Protein AF-A0A3M1M2V0-F1 (afdb_monomer_lite)

pLDDT: mean 77.73, std 16.45, range [33.47, 95.19]

Radius of gyration: 55.56 Å; chains: 1; bounding box: 112×96×157 Å

Foldseek 3Di:
DVCVVCVPPDDVCNVDVVPDDPVNPDDPPDCDPVNVVVVVVVVVPDDPVVVVVVVQPKDKDKDKDFDDPLDQAWKWKWWAFPVRDIDIDIGGSCQCVVPSGIGMDMDIGSTHTDKMFICPPPPDVDPDRQPRIVVGDDDQDPVNVVVVVVVVPVPDDVVVVVVVVVVVVVVVVVVVVVVVVVVVVVVVVVVVVVVVVVVVVVPPPPPPPPPDDDDDDDDDDDYDDYDDD

Structure (mmCIF, N/CA/C/O backbone):
data_AF-A0A3M1M2V0-F1
#
_entry.id   AF-A0A3M1M2V0-F1
#
loop_
_atom_site.group_PDB
_atom_site.id
_atom_site.type_symbol
_atom_site.label_atom_id
_atom_site.label_alt_id
_atom_site.label_comp_id
_atom_site.label_asym_id
_atom_site.label_entity_id
_atom_site.label_seq_id
_atom_site.pdbx_PDB_ins_code
_atom_site.Cartn_x
_atom_site.Cartn_y
_atom_site.Cartn_z
_atom_site.occupancy
_atom_site.B_iso_or_equiv
_atom_site.auth_seq_id
_atom_site.auth_comp_id
_atom_site.auth_asym_id
_atom_site.auth_atom_id
_atom_site.pdbx_PDB_model_num
AT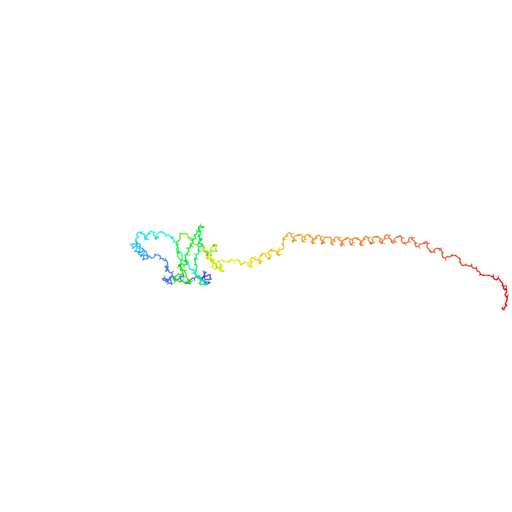OM 1 N N . MET A 1 1 ? 9.287 -26.950 14.172 1.00 54.03 1 MET A N 1
ATOM 2 C CA . MET A 1 1 ? 9.851 -28.301 13.898 1.00 54.03 1 MET A CA 1
ATOM 3 C C . MET A 1 1 ? 9.673 -29.275 15.065 1.00 54.03 1 MET A C 1
ATOM 5 O O . MET A 1 1 ? 9.370 -30.434 14.816 1.00 54.03 1 MET A O 1
ATOM 9 N N . SER A 1 2 ? 9.833 -28.836 16.316 1.00 65.25 2 SER A N 1
ATOM 10 C CA . SER A 1 2 ? 9.632 -29.649 17.529 1.00 65.25 2 SER A CA 1
ATOM 11 C C . SER A 1 2 ? 8.176 -30.089 17.743 1.00 65.25 2 SER A C 1
ATOM 13 O O . SER A 1 2 ? 7.929 -31.265 17.977 1.00 65.25 2 SER A O 1
ATOM 15 N N . GLU A 1 3 ? 7.206 -29.186 17.593 1.00 72.62 3 GLU A N 1
ATOM 16 C CA . GLU A 1 3 ? 5.777 -29.485 17.815 1.00 72.62 3 GLU A CA 1
ATOM 17 C C . GLU A 1 3 ? 5.203 -30.495 16.813 1.00 72.62 3 GLU A C 1
ATOM 19 O O . GLU A 1 3 ? 4.432 -31.373 17.185 1.00 72.62 3 GLU A O 1
ATOM 24 N N . LEU A 1 4 ? 5.642 -30.429 15.552 1.00 75.81 4 LEU A N 1
ATOM 25 C CA . LEU A 1 4 ? 5.240 -31.374 14.505 1.00 75.81 4 LEU A CA 1
ATOM 26 C C . LEU A 1 4 ? 5.791 -32.786 14.752 1.00 75.81 4 LEU A C 1
ATOM 28 O O . LEU A 1 4 ? 5.102 -33.763 14.479 1.00 75.81 4 LEU A O 1
ATOM 32 N N . ARG A 1 5 ? 7.016 -32.898 15.285 1.00 77.56 5 ARG A N 1
ATOM 33 C CA . ARG A 1 5 ? 7.646 -34.188 15.618 1.00 77.56 5 ARG A CA 1
ATOM 34 C C . ARG A 1 5 ? 7.104 -34.794 16.911 1.00 77.56 5 ARG A C 1
ATOM 36 O O . ARG A 1 5 ? 7.012 -36.010 17.013 1.00 77.56 5 ARG A O 1
ATOM 43 N N . ASN A 1 6 ? 6.719 -33.956 17.871 1.00 77.19 6 ASN A N 1
ATOM 44 C CA . ASN A 1 6 ? 6.276 -34.384 19.199 1.00 77.19 6 ASN A CA 1
ATOM 45 C C . ASN A 1 6 ? 4.748 -34.514 19.324 1.00 77.19 6 ASN A C 1
ATOM 47 O O . ASN A 1 6 ? 4.253 -34.759 20.419 1.00 77.19 6 ASN A O 1
ATOM 51 N N . LYS A 1 7 ? 3.994 -34.375 18.224 1.00 75.31 7 LYS A N 1
ATOM 52 C CA . LYS A 1 7 ? 2.521 -34.395 18.220 1.00 75.31 7 LYS A CA 1
ATOM 53 C C . LYS A 1 7 ? 1.916 -35.704 18.750 1.00 75.31 7 LYS A C 1
ATOM 55 O O . LYS A 1 7 ? 0.815 -35.684 19.283 1.00 75.31 7 LYS A O 1
ATOM 60 N N . SER A 1 8 ? 2.619 -36.828 18.602 1.00 77.94 8 SER A N 1
ATOM 61 C CA . SER A 1 8 ? 2.165 -38.154 19.047 1.00 77.94 8 SER A CA 1
ATOM 62 C C . SER A 1 8 ? 2.629 -38.542 20.454 1.00 77.94 8 SER A C 1
ATOM 64 O O . SER A 1 8 ? 2.244 -39.602 20.942 1.00 77.94 8 SER A O 1
ATOM 66 N N . LEU A 1 9 ? 3.485 -37.739 21.097 1.00 81.50 9 LEU A N 1
ATOM 67 C CA . LEU A 1 9 ? 3.972 -38.026 22.445 1.00 81.50 9 LEU A CA 1
ATOM 68 C C . LEU A 1 9 ? 2.992 -37.442 23.474 1.00 81.50 9 LEU A C 1
ATOM 70 O O . LEU A 1 9 ? 2.686 -36.251 23.397 1.00 81.50 9 LEU A O 1
ATOM 74 N N . PRO A 1 10 ? 2.513 -38.233 24.450 1.00 79.25 10 PRO A N 1
ATOM 75 C CA . PRO A 1 10 ? 1.620 -37.716 25.477 1.00 79.25 10 PRO A CA 1
ATOM 76 C C . PRO A 1 10 ? 2.368 -36.717 26.369 1.00 79.25 10 PRO A C 1
ATOM 78 O O . PRO A 1 10 ? 3.465 -37.008 26.858 1.00 79.25 10 PRO A O 1
ATOM 81 N N . LYS A 1 11 ? 1.794 -35.530 26.599 1.00 83.25 11 LYS A N 1
ATOM 82 C CA . LYS A 1 11 ? 2.384 -34.550 27.520 1.00 83.25 11 LYS A CA 1
ATOM 83 C C . LYS A 1 11 ? 2.073 -34.970 28.955 1.00 83.25 11 LYS A C 1
ATOM 85 O O . LYS A 1 11 ? 0.973 -35.424 29.258 1.00 83.25 11 LYS A O 1
ATOM 90 N N . ARG A 1 12 ? 3.018 -34.761 29.876 1.00 81.75 12 ARG A N 1
ATOM 91 C CA . ARG A 1 12 ? 2.790 -35.032 31.311 1.00 81.75 12 ARG A CA 1
ATOM 92 C C . ARG A 1 12 ? 1.619 -34.226 31.882 1.00 81.75 12 ARG A C 1
ATOM 94 O O . ARG A 1 12 ? 0.904 -34.734 32.734 1.00 81.75 12 ARG A O 1
ATOM 101 N N . VAL A 1 13 ? 1.398 -33.022 31.355 1.00 82.75 13 VAL A N 1
ATOM 102 C CA . VAL A 1 13 ? 0.276 -32.132 31.703 1.00 82.75 13 VAL A CA 1
ATOM 103 C C . VAL A 1 13 ? -1.089 -32.734 31.331 1.00 82.75 13 VAL A C 1
ATOM 105 O O . VAL A 1 13 ? -2.088 -32.447 31.985 1.00 82.75 13 VAL A O 1
ATOM 108 N N . ASP A 1 14 ? -1.139 -33.610 30.321 1.00 81.25 14 ASP A N 1
ATOM 109 C CA . ASP A 1 14 ? -2.374 -34.294 29.918 1.00 81.25 14 ASP A CA 1
ATOM 110 C C . ASP A 1 14 ? -2.670 -35.509 30.814 1.00 81.25 14 ASP A C 1
ATOM 112 O O . ASP A 1 14 ? -3.829 -35.856 31.022 1.00 81.25 14 ASP A O 1
ATOM 116 N N . GLN A 1 15 ? -1.627 -36.145 31.364 1.00 83.88 15 GLN A N 1
ATOM 11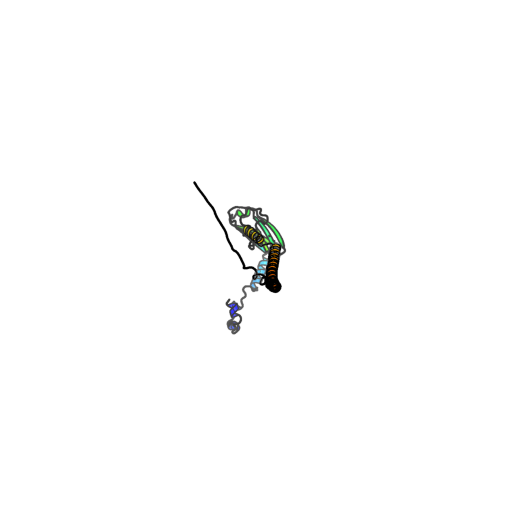7 C CA . GLN A 1 15 ? -1.736 -37.317 32.243 1.00 83.88 15 GLN A CA 1
ATOM 118 C C . GLN A 1 15 ? -1.967 -36.948 33.713 1.00 83.88 15 GLN A C 1
ATOM 120 O O . GLN A 1 15 ? -2.636 -37.687 34.431 1.00 83.88 15 GLN A O 1
ATOM 125 N N . ILE A 1 16 ? -1.405 -35.824 34.166 1.00 86.25 16 ILE A N 1
ATOM 126 C CA . ILE A 1 16 ? -1.493 -35.344 35.547 1.00 86.25 16 ILE A CA 1
ATOM 127 C C . ILE A 1 16 ? -2.170 -33.968 35.522 1.00 86.25 16 ILE A C 1
ATOM 129 O O . ILE A 1 16 ? -1.512 -32.970 35.219 1.00 86.25 16 ILE A O 1
ATOM 133 N N . PRO A 1 17 ? -3.474 -33.889 35.847 1.00 81.69 17 PRO A N 1
ATOM 134 C CA . PRO A 1 17 ? -4.222 -32.633 35.831 1.00 81.69 17 PRO A CA 1
ATOM 135 C C . PRO A 1 17 ? -3.665 -31.561 36.775 1.00 81.69 17 PRO A C 1
ATOM 137 O O . PRO A 1 17 ? -3.838 -30.379 36.504 1.00 81.69 17 PRO A O 1
ATOM 140 N N . GLU A 1 18 ? -2.962 -31.956 37.841 1.00 85.25 18 GLU A N 1
ATOM 141 C CA . GLU A 1 18 ? -2.327 -31.045 38.808 1.00 85.25 18 GLU A CA 1
ATOM 142 C C . GLU A 1 18 ? -1.202 -30.192 38.197 1.00 85.25 18 GLU A C 1
ATOM 144 O O . GLU A 1 18 ? -0.850 -29.153 38.743 1.00 85.25 18 GLU A O 1
ATOM 149 N N . LEU A 1 19 ? -0.648 -30.597 37.047 1.00 85.50 19 LEU A N 1
ATOM 150 C CA . LEU A 1 19 ? 0.371 -29.827 36.323 1.00 85.50 19 LEU A CA 1
ATOM 151 C C . LEU A 1 19 ? -0.226 -28.710 35.449 1.00 85.50 19 LEU A C 1
ATOM 153 O O . LEU A 1 19 ? 0.527 -27.967 34.814 1.00 85.50 19 LEU A O 1
ATOM 157 N N . LYS A 1 20 ? -1.560 -28.599 35.362 1.00 85.12 20 LYS A N 1
ATOM 158 C CA . LYS A 1 20 ? -2.228 -27.521 34.624 1.00 85.12 20 LYS A CA 1
ATOM 159 C C . LYS A 1 20 ? -2.201 -26.237 35.449 1.00 85.12 20 LYS A C 1
ATOM 161 O O . LYS A 1 20 ? -3.029 -26.030 36.324 1.00 85.12 20 LYS A O 1
ATOM 166 N N . ASP A 1 21 ? -1.248 -25.376 35.127 1.00 86.19 21 ASP A N 1
ATOM 167 C CA . ASP A 1 21 ? -1.173 -24.001 35.626 1.00 86.19 21 ASP A CA 1
ATOM 168 C C . ASP A 1 21 ? -2.031 -23.031 34.784 1.00 86.19 21 ASP A C 1
ATOM 170 O O . ASP A 1 21 ? -2.424 -23.360 33.659 1.00 86.19 21 ASP A O 1
ATOM 174 N N . PHE A 1 22 ? -2.264 -21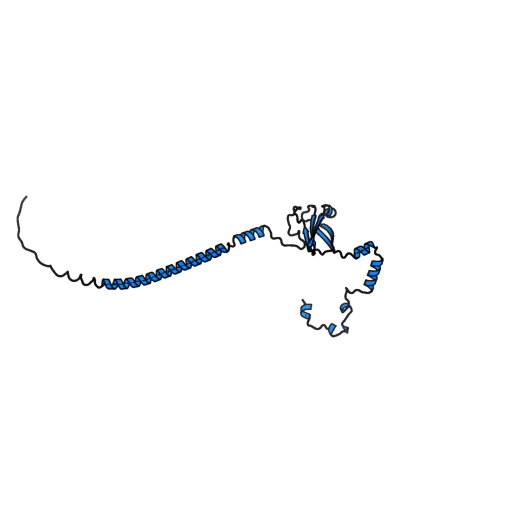.829 35.313 1.00 82.75 22 PHE A N 1
ATOM 175 C CA . PHE A 1 22 ? -2.968 -20.690 34.719 1.00 82.75 22 PHE A CA 1
ATOM 176 C C . PHE A 1 22 ? -2.614 -20.473 33.242 1.00 82.75 22 PHE A C 1
ATOM 178 O O . PHE A 1 22 ? -3.500 -20.392 32.396 1.00 82.75 22 PHE A O 1
ATOM 185 N N . TYR A 1 23 ? -1.324 -20.491 32.906 1.00 81.56 23 TYR A N 1
ATOM 186 C CA . TYR A 1 23 ? -0.835 -20.259 31.543 1.00 81.56 23 TYR A CA 1
ATOM 187 C C . TYR A 1 23 ? -1.203 -21.356 30.526 1.00 81.56 23 TYR A C 1
ATOM 189 O O . TYR A 1 23 ? -0.986 -21.171 29.334 1.00 81.56 23 TYR A O 1
ATOM 197 N N . ASN A 1 24 ? -1.757 -22.496 30.959 1.00 82.31 24 ASN A N 1
ATOM 198 C CA . ASN A 1 24 ? -2.258 -23.532 30.046 1.00 82.31 24 ASN A CA 1
ATOM 199 C C . ASN A 1 24 ? -3.722 -23.316 29.636 1.00 82.31 24 ASN A C 1
ATOM 201 O O . ASN A 1 24 ? -4.171 -23.929 28.670 1.00 82.31 24 ASN A O 1
ATOM 205 N N . GLN A 1 25 ? -4.477 -22.526 30.404 1.00 80.44 25 GLN A N 1
ATOM 206 C CA . GLN A 1 25 ? -5.904 -22.262 30.177 1.00 80.44 25 GLN A CA 1
ATOM 207 C C . GLN A 1 25 ? -6.182 -20.798 29.838 1.00 80.44 25 GLN A C 1
ATOM 209 O O . GLN A 1 25 ? -7.233 -20.502 29.284 1.00 80.44 25 GLN A O 1
ATOM 214 N N . TYR A 1 26 ? -5.261 -19.900 30.178 1.00 85.38 26 TYR A N 1
ATOM 215 C CA . TYR A 1 26 ? -5.367 -18.487 29.871 1.00 85.38 26 TYR A CA 1
ATOM 216 C C . TYR A 1 26 ? -5.246 -18.256 28.362 1.00 85.38 26 TYR A C 1
ATOM 218 O O . TYR A 1 26 ? -4.195 -18.501 27.770 1.00 85.38 26 TYR A O 1
ATOM 226 N N . ASP A 1 27 ? -6.330 -17.779 27.759 1.00 83.56 27 ASP A N 1
ATOM 227 C CA . ASP A 1 27 ? -6.350 -17.278 26.392 1.00 83.56 27 ASP A CA 1
ATOM 228 C C . ASP A 1 27 ? -6.279 -15.745 26.429 1.00 83.56 27 ASP A C 1
ATOM 230 O O . ASP A 1 27 ? -7.190 -15.068 26.907 1.00 83.56 27 ASP A O 1
ATOM 234 N N . GLU A 1 28 ? -5.175 -15.191 25.926 1.00 82.81 28 GLU A N 1
ATOM 235 C CA . GLU A 1 28 ? -4.931 -13.745 25.852 1.00 82.81 28 GLU A CA 1
ATOM 236 C C . GLU A 1 28 ? -6.001 -12.990 25.048 1.00 82.81 28 GLU A C 1
ATOM 238 O O . GLU A 1 28 ? -6.158 -11.779 25.217 1.00 82.81 28 GLU A O 1
ATOM 243 N N . LEU A 1 29 ? -6.730 -13.687 24.173 1.00 87.50 29 LEU A N 1
ATOM 244 C CA . LEU A 1 29 ? -7.746 -13.110 23.296 1.00 87.50 29 LEU A CA 1
ATOM 245 C C . LEU A 1 29 ? -9.176 -13.330 23.813 1.00 87.50 29 LEU A C 1
ATOM 247 O O . LEU A 1 29 ? -10.134 -12.897 23.163 1.00 87.50 29 LEU A O 1
ATOM 251 N N . GLU A 1 30 ? -9.351 -13.976 24.970 1.00 88.69 30 GLU A N 1
ATOM 252 C CA . GLU A 1 30 ? -10.676 -14.239 25.524 1.00 88.69 30 GLU A CA 1
ATOM 253 C C . GLU A 1 30 ? -11.371 -12.947 25.988 1.00 88.69 30 GLU A C 1
ATOM 255 O O . GLU A 1 30 ? -10.813 -12.077 26.666 1.00 88.69 30 GLU A O 1
ATOM 260 N N . VAL A 1 31 ? -12.657 -12.820 25.650 1.00 89.00 31 VAL A N 1
ATOM 261 C CA . VAL A 1 31 ? -13.465 -11.655 26.021 1.00 89.00 31 VAL A CA 1
ATOM 262 C C . VAL A 1 31 ? -13.900 -11.754 27.482 1.00 89.00 31 VAL A C 1
ATOM 264 O O . VAL A 1 31 ? -14.973 -12.276 27.803 1.00 89.00 31 VAL A O 1
ATOM 267 N N . THR A 1 32 ? -13.093 -11.179 28.371 1.00 91.62 32 THR A N 1
ATOM 268 C CA . THR A 1 32 ? -13.403 -11.113 29.804 1.00 91.62 32 THR A CA 1
ATOM 269 C C . THR A 1 32 ? -14.612 -10.203 30.107 1.00 91.62 32 THR A C 1
ATOM 271 O O . THR A 1 32 ? -14.940 -9.286 29.339 1.00 91.62 32 THR A O 1
ATOM 274 N N . PRO A 1 33 ? -15.289 -10.387 31.259 1.00 92.75 33 PRO A N 1
ATOM 275 C CA . PRO A 1 33 ? -16.337 -9.470 31.715 1.00 92.75 33 PRO A CA 1
ATOM 276 C C . PRO A 1 33 ? -15.849 -8.026 31.895 1.00 92.75 33 PRO A C 1
ATOM 278 O O . PRO A 1 33 ? -16.625 -7.084 31.718 1.00 92.75 33 PRO A O 1
ATOM 281 N N . GLU A 1 34 ? -14.573 -7.837 32.237 1.00 91.31 34 GLU A N 1
ATOM 282 C CA . GLU A 1 34 ? -13.953 -6.516 32.351 1.00 91.31 34 GLU A CA 1
ATOM 283 C C . GLU A 1 34 ? -13.833 -5.843 30.984 1.00 91.31 34 GLU A C 1
ATOM 285 O O . GLU A 1 34 ? -14.235 -4.686 30.845 1.00 91.31 34 GLU A O 1
ATOM 290 N N . SER A 1 35 ? -13.408 -6.588 29.959 1.00 89.38 35 SER A N 1
ATOM 291 C CA . SER A 1 35 ? -13.352 -6.116 28.571 1.00 89.38 35 SER A CA 1
ATOM 292 C C . SER A 1 35 ? -14.727 -5.653 28.074 1.00 89.38 35 SER A C 1
ATOM 294 O O . SER A 1 35 ? -14.838 -4.594 27.456 1.00 89.38 35 SER A O 1
ATOM 296 N N . ARG A 1 36 ? -15.806 -6.378 28.411 1.00 92.12 36 ARG A N 1
ATOM 297 C CA . ARG A 1 36 ? -17.185 -5.972 28.061 1.00 92.12 36 ARG A CA 1
ATOM 298 C C . ARG A 1 36 ? -17.600 -4.666 28.739 1.00 92.12 36 ARG A C 1
ATOM 300 O O . ARG A 1 36 ? -18.166 -3.793 28.086 1.00 92.12 36 ARG A O 1
ATOM 307 N N . LYS A 1 37 ? -17.301 -4.513 30.034 1.00 95.00 37 LYS A N 1
ATOM 308 C CA . LYS A 1 37 ? -17.585 -3.274 30.781 1.00 95.00 37 LYS A CA 1
ATOM 309 C C . LYS A 1 37 ? -16.778 -2.095 30.238 1.00 95.00 37 LYS A C 1
ATOM 311 O O . LYS A 1 37 ? -17.302 -0.988 30.146 1.00 95.00 37 LYS A O 1
ATOM 316 N N . ALA A 1 38 ? -15.515 -2.316 29.876 1.00 93.00 38 ALA A N 1
ATOM 317 C CA . ALA A 1 38 ? -14.671 -1.296 29.262 1.00 93.00 38 ALA A CA 1
ATOM 318 C C . ALA A 1 38 ? -15.237 -0.841 27.909 1.00 93.00 38 ALA A C 1
ATOM 320 O O . ALA A 1 38 ? -15.335 0.361 27.667 1.00 93.00 38 ALA A O 1
ATOM 321 N N . TYR A 1 39 ? -15.690 -1.784 27.078 1.00 90.44 39 TYR A N 1
ATOM 322 C CA . TYR A 1 39 ? -16.330 -1.488 25.798 1.00 90.44 39 TYR A CA 1
ATOM 323 C C . TYR A 1 39 ? -17.634 -0.691 25.962 1.00 90.44 39 TYR A C 1
ATOM 325 O O . TYR A 1 39 ? -17.837 0.305 25.274 1.00 90.44 39 TYR A O 1
ATOM 333 N N . GLN A 1 40 ? -18.482 -1.044 26.933 1.00 92.81 40 GLN A N 1
ATOM 334 C CA . GLN A 1 40 ? -19.699 -0.278 27.239 1.00 92.81 40 GLN A CA 1
ATOM 335 C C . GLN A 1 40 ? -19.389 1.166 27.656 1.00 92.81 40 GLN A C 1
ATOM 337 O O . GLN A 1 40 ? -19.951 2.103 27.096 1.00 92.81 40 GLN A O 1
ATOM 342 N N . ARG A 1 41 ? -18.429 1.362 28.570 1.00 93.75 41 ARG A N 1
ATOM 343 C CA . ARG A 1 41 ? -17.983 2.705 28.985 1.00 93.75 41 ARG A CA 1
ATOM 344 C C . ARG A 1 41 ? -17.388 3.514 27.836 1.00 93.75 41 ARG A C 1
ATOM 346 O O . ARG A 1 41 ? -17.430 4.739 27.877 1.00 93.75 41 ARG A O 1
ATOM 353 N N . MET A 1 42 ? -16.770 2.851 26.860 1.00 91.19 42 MET A N 1
ATOM 354 C CA . MET A 1 42 ? -16.302 3.507 25.644 1.00 91.19 42 MET A CA 1
ATOM 355 C C . MET A 1 42 ? -17.508 4.018 24.854 1.00 91.19 42 MET A C 1
ATOM 357 O O . MET A 1 42 ? -17.600 5.217 24.636 1.00 91.19 42 MET A O 1
ATOM 361 N N . LEU A 1 43 ? -18.474 3.151 24.531 1.00 89.19 43 LEU A N 1
ATOM 362 C CA . LEU A 1 43 ? -19.678 3.516 23.771 1.00 89.19 43 LEU A CA 1
ATOM 363 C C . LEU A 1 43 ? -20.496 4.648 24.412 1.00 89.19 43 LEU A C 1
ATOM 365 O O . LEU A 1 43 ? -21.063 5.471 23.695 1.00 89.19 43 LEU A O 1
ATOM 369 N N . GLU A 1 44 ? -20.561 4.707 25.742 1.00 91.94 44 GLU A N 1
ATOM 370 C CA . GLU A 1 44 ? -21.241 5.779 26.485 1.00 91.94 44 GLU A CA 1
ATOM 371 C C . GLU A 1 44 ? -20.580 7.153 26.317 1.00 91.94 44 GLU A C 1
ATOM 373 O O . GLU A 1 44 ? -21.265 8.168 26.403 1.00 91.94 44 GLU A O 1
ATOM 378 N N . LYS A 1 45 ? -19.264 7.194 26.079 1.00 91.88 45 LYS A N 1
ATOM 379 C CA . LYS A 1 45 ? -18.511 8.442 25.892 1.00 91.88 45 LYS A CA 1
ATOM 380 C C . LYS A 1 45 ? -18.556 8.969 24.463 1.00 91.88 45 LYS A C 1
ATOM 382 O O . LYS A 1 45 ? -18.228 10.134 24.269 1.00 91.88 45 LYS A O 1
ATOM 387 N N . LEU A 1 46 ? -18.901 8.119 23.496 1.00 89.75 46 LEU A N 1
ATOM 388 C CA . LEU A 1 46 ? -18.937 8.505 22.091 1.00 89.75 46 LEU A CA 1
ATOM 389 C C . LEU A 1 46 ? -20.167 9.358 21.779 1.00 89.75 46 LEU A C 1
ATOM 391 O O . LEU A 1 46 ? -21.268 9.066 22.259 1.00 89.75 46 LEU A O 1
ATOM 395 N N . SER A 1 47 ? -19.976 10.365 20.930 1.00 90.88 47 SER A N 1
ATOM 396 C CA . SER A 1 47 ? -21.069 11.117 20.310 1.00 90.88 47 SER A CA 1
ATOM 397 C C . SER A 1 47 ? -21.821 10.263 19.281 1.00 90.88 47 SER A C 1
ATOM 399 O O . SER A 1 47 ? -21.356 9.197 18.868 1.00 90.88 47 SER A O 1
ATOM 401 N N . ASP A 1 48 ? -22.993 10.725 18.843 1.00 89.12 48 ASP A N 1
ATOM 402 C CA . ASP A 1 48 ? -23.778 10.011 17.829 1.00 89.12 48 ASP A CA 1
ATOM 403 C C . ASP A 1 48 ? -23.021 9.899 16.489 1.00 89.12 48 ASP A C 1
ATOM 405 O O . ASP A 1 48 ? -23.020 8.833 15.877 1.00 89.12 48 ASP A O 1
ATOM 409 N N . GLU A 1 49 ? -22.265 10.933 16.100 1.00 84.25 49 GLU A N 1
ATOM 410 C CA . GLU A 1 49 ? -21.408 10.919 14.901 1.00 84.25 49 GLU A CA 1
ATOM 411 C C . GLU A 1 49 ? -20.276 9.877 15.003 1.00 84.25 49 GLU A C 1
ATOM 413 O O . GLU A 1 49 ? -19.995 9.138 14.059 1.00 84.25 49 GLU A O 1
ATOM 418 N N . GLU A 1 50 ? -19.626 9.765 16.166 1.00 83.81 50 GLU A N 1
ATOM 419 C CA . GLU A 1 50 ? -18.550 8.787 16.387 1.00 83.81 50 GLU A CA 1
ATOM 420 C C . GLU A 1 50 ? -19.082 7.346 16.392 1.00 83.81 50 GLU A C 1
ATOM 422 O O . GLU A 1 50 ? -18.395 6.415 15.959 1.00 83.81 50 GLU A O 1
ATOM 427 N N . ARG A 1 51 ? -20.319 7.148 16.860 1.00 85.00 51 ARG A N 1
ATOM 428 C CA . ARG A 1 51 ? -20.995 5.844 16.829 1.00 85.00 51 ARG A CA 1
ATOM 429 C C . ARG A 1 51 ? -21.333 5.404 15.415 1.00 85.00 51 ARG A C 1
ATOM 431 O O . ARG A 1 51 ? -21.244 4.210 15.139 1.00 85.00 51 ARG A O 1
ATOM 438 N N . GLU A 1 52 ? -21.713 6.328 14.540 1.00 85.12 52 GLU A N 1
ATOM 439 C CA . GLU A 1 52 ? -21.937 6.032 13.122 1.00 85.12 52 GLU A CA 1
ATOM 440 C C . GLU A 1 52 ? -20.629 5.624 12.437 1.00 85.12 52 GLU A C 1
ATOM 442 O O . GLU A 1 52 ? -20.583 4.597 11.761 1.00 85.12 52 GLU A O 1
ATOM 447 N N . LEU A 1 53 ? -19.529 6.336 12.702 1.00 81.00 53 LEU A N 1
ATOM 448 C CA . LEU A 1 53 ? -18.210 5.977 12.168 1.00 81.00 53 LEU A CA 1
ATOM 449 C C . LEU A 1 53 ? -17.742 4.584 12.612 1.00 81.00 53 LEU A C 1
ATOM 451 O O . LEU A 1 53 ? -17.149 3.866 11.813 1.00 81.00 53 LEU A O 1
ATOM 455 N N . LEU A 1 54 ? -18.035 4.165 13.848 1.00 80.56 54 LEU A N 1
ATOM 456 C CA . LEU A 1 54 ? -17.713 2.810 14.319 1.00 80.56 54 LEU A CA 1
ATOM 457 C C . LEU A 1 54 ? -18.522 1.702 13.634 1.00 80.56 54 LEU A C 1
ATOM 459 O O . LEU A 1 54 ? -18.084 0.551 13.626 1.00 80.56 54 LEU A O 1
ATOM 463 N N . GLN A 1 55 ? -19.708 2.012 13.110 1.00 80.75 55 GLN A N 1
ATOM 464 C CA . GLN A 1 55 ? -20.529 1.034 12.391 1.00 80.75 55 GLN A CA 1
ATOM 465 C C . GLN A 1 55 ? -19.992 0.772 10.979 1.00 80.75 55 GLN A C 1
ATOM 467 O O . GLN A 1 55 ? -20.236 -0.299 10.419 1.00 80.75 55 GLN A O 1
ATOM 472 N N . HIS A 1 56 ? -19.231 1.714 10.416 1.00 77.94 56 HIS A N 1
ATOM 473 C CA . HIS A 1 56 ? -18.543 1.532 9.147 1.00 77.94 56 HIS A CA 1
ATOM 474 C C . HIS A 1 56 ? -17.285 0.673 9.335 1.00 77.94 56 HIS A C 1
ATOM 476 O O . HIS A 1 56 ? -16.277 1.105 9.889 1.00 77.94 56 HIS A O 1
ATOM 482 N N . ALA A 1 57 ? -17.332 -0.567 8.840 1.00 78.06 57 ALA A N 1
ATOM 483 C CA . ALA A 1 57 ? -16.196 -1.490 8.814 1.00 78.06 57 ALA A CA 1
ATOM 484 C C . ALA A 1 57 ? -15.226 -1.172 7.658 1.00 78.06 57 ALA A C 1
ATOM 486 O O . ALA A 1 57 ? -14.889 -2.042 6.854 1.00 78.06 57 ALA A O 1
ATOM 487 N N . ASP A 1 58 ? -14.810 0.090 7.550 1.00 85.88 58 ASP A N 1
ATOM 488 C CA . ASP A 1 58 ? -13.880 0.527 6.515 1.00 85.88 58 ASP A CA 1
ATOM 489 C C . ASP A 1 58 ? -12.445 0.103 6.848 1.00 85.88 58 ASP A C 1
ATOM 491 O O . ASP A 1 58 ? -11.975 0.157 7.986 1.00 85.88 58 ASP A O 1
ATOM 495 N N . ASN A 1 59 ? -11.708 -0.284 5.815 1.00 89.19 59 ASN A N 1
ATOM 496 C CA . ASN A 1 59 ? -10.291 -0.587 5.901 1.00 89.19 59 ASN A CA 1
ATOM 497 C C . ASN A 1 59 ? -9.475 0.696 5.740 1.00 89.19 59 ASN A C 1
ATOM 499 O O . ASN A 1 59 ? -9.637 1.436 4.765 1.00 89.19 59 ASN A O 1
ATOM 503 N N . TYR A 1 60 ? -8.541 0.929 6.659 1.00 91.12 60 TYR A N 1
ATOM 504 C CA . TYR A 1 60 ? -7.628 2.066 6.608 1.00 91.12 60 TYR A CA 1
ATOM 505 C C . TYR A 1 60 ? -6.256 1.633 6.101 1.00 91.12 60 TYR A C 1
ATOM 507 O O . TYR A 1 60 ? -5.567 0.825 6.726 1.00 91.12 60 TYR A O 1
ATOM 515 N N . TYR A 1 61 ? -5.827 2.218 4.987 1.00 93.25 61 TYR A N 1
ATOM 516 C CA . TYR A 1 61 ? -4.527 1.949 4.386 1.00 93.25 61 TYR A CA 1
ATOM 517 C C . TYR A 1 61 ? -3.616 3.157 4.537 1.00 93.25 61 TYR A C 1
ATOM 519 O O . TYR A 1 61 ? -4.010 4.281 4.238 1.00 93.25 61 TYR A O 1
ATOM 527 N N . THR A 1 62 ? -2.377 2.923 4.975 1.00 93.38 62 THR A N 1
ATOM 528 C CA . THR A 1 62 ? -1.312 3.934 4.969 1.00 93.38 62 THR A CA 1
ATOM 529 C C . THR A 1 62 ? -0.246 3.534 3.962 1.00 93.38 62 THR A C 1
ATOM 531 O O . THR A 1 62 ? 0.412 2.507 4.115 1.00 93.38 62 THR A O 1
ATOM 534 N N . VAL A 1 63 ? -0.048 4.366 2.945 1.00 92.56 63 VAL A N 1
ATOM 535 C CA . VAL A 1 63 ? 0.975 4.188 1.916 1.00 92.56 63 VAL A CA 1
ATOM 536 C C . VAL A 1 63 ? 2.166 5.070 2.262 1.00 92.56 63 VAL A C 1
ATOM 538 O O . VAL A 1 63 ? 2.040 6.286 2.415 1.00 92.56 63 VAL A O 1
ATOM 541 N N . THR A 1 64 ? 3.336 4.447 2.390 1.00 93.25 64 THR A N 1
ATOM 542 C CA . THR A 1 64 ? 4.605 5.152 2.590 1.00 93.25 64 THR A CA 1
ATOM 543 C C . THR A 1 64 ? 5.379 5.147 1.282 1.00 93.25 64 THR A C 1
ATOM 545 O O . THR A 1 64 ? 5.715 4.087 0.763 1.00 93.25 64 THR A O 1
ATOM 548 N N . ILE A 1 65 ? 5.670 6.334 0.764 1.00 91.25 65 ILE A N 1
ATOM 549 C CA . ILE A 1 65 ? 6.382 6.540 -0.493 1.00 91.25 65 ILE A CA 1
ATOM 550 C C . ILE A 1 65 ? 7.767 7.072 -0.149 1.00 91.25 65 ILE A C 1
ATOM 552 O O . ILE A 1 65 ? 7.903 8.035 0.608 1.00 91.25 65 ILE A O 1
ATOM 556 N N . LYS A 1 66 ? 8.801 6.444 -0.707 1.00 91.56 66 LYS A N 1
ATOM 557 C CA . LYS A 1 66 ? 10.187 6.878 -0.547 1.00 91.56 66 LYS A CA 1
ATOM 558 C C . LYS A 1 66 ? 10.670 7.519 -1.841 1.00 91.56 66 LYS A C 1
ATOM 560 O O . LYS A 1 66 ? 10.615 6.894 -2.893 1.00 91.56 66 LYS A O 1
ATOM 565 N N . ASN A 1 67 ? 11.178 8.739 -1.745 1.00 89.94 67 ASN A N 1
ATOM 566 C CA . ASN A 1 67 ? 11.832 9.423 -2.847 1.00 89.94 67 ASN A CA 1
ATOM 567 C C . ASN A 1 67 ? 13.272 8.912 -2.987 1.00 89.94 67 ASN A C 1
ATOM 569 O O . ASN A 1 67 ? 14.120 9.164 -2.127 1.00 89.94 67 ASN A O 1
ATOM 573 N N . ILE A 1 68 ? 13.546 8.176 -4.062 1.00 87.06 68 ILE A N 1
ATOM 574 C CA . ILE A 1 68 ? 14.878 7.669 -4.397 1.00 87.06 68 ILE A CA 1
ATOM 575 C C . ILE A 1 68 ? 15.367 8.477 -5.599 1.00 87.06 68 ILE A C 1
ATOM 577 O O . ILE A 1 68 ? 14.976 8.212 -6.726 1.00 87.06 68 ILE A O 1
ATOM 581 N N . GLY A 1 69 ? 16.193 9.492 -5.350 1.00 82.56 69 GLY A N 1
ATOM 582 C CA . GLY A 1 69 ? 16.688 10.400 -6.395 1.00 82.56 69 GLY A CA 1
ATOM 583 C C . GLY A 1 69 ? 16.610 11.877 -6.014 1.00 82.56 69 GLY A C 1
ATOM 584 O O . GLY A 1 69 ? 17.277 12.699 -6.632 1.00 82.56 69 GLY A O 1
ATOM 585 N N . GLY A 1 70 ? 15.852 12.215 -4.964 1.00 83.25 70 GLY A N 1
ATOM 586 C CA . GLY A 1 70 ? 15.830 13.561 -4.382 1.00 83.25 70 GLY A CA 1
ATOM 587 C C . GLY A 1 70 ? 15.053 14.592 -5.203 1.00 83.25 70 GLY A C 1
ATOM 588 O O . GLY A 1 70 ? 15.089 15.777 -4.876 1.00 83.25 70 GLY A O 1
ATOM 589 N N . LEU A 1 71 ? 14.337 14.159 -6.243 1.00 84.88 71 LEU A N 1
ATOM 590 C CA . LEU A 1 71 ? 13.489 15.026 -7.049 1.00 84.88 71 LEU A CA 1
ATOM 591 C C . LEU A 1 71 ? 12.072 15.037 -6.479 1.00 84.88 71 LEU A C 1
ATOM 593 O O . LEU A 1 71 ? 11.457 13.991 -6.287 1.00 84.88 71 LEU A O 1
ATOM 597 N N . VAL A 1 72 ? 11.553 16.222 -6.183 1.00 85.62 72 VAL A N 1
ATOM 598 C CA . VAL A 1 72 ? 10.180 16.397 -5.705 1.00 85.62 72 VAL A CA 1
ATOM 599 C C . VAL A 1 72 ? 9.242 16.355 -6.911 1.00 85.62 72 VAL A C 1
ATOM 601 O O . VAL A 1 72 ? 9.368 17.178 -7.814 1.00 85.62 72 VAL A O 1
ATOM 604 N N . MET A 1 73 ? 8.301 15.409 -6.925 1.00 89.06 73 MET A N 1
ATOM 605 C CA . MET A 1 73 ? 7.323 15.255 -8.007 1.00 89.06 73 MET A CA 1
ATOM 606 C C . MET A 1 73 ? 5.921 14.920 -7.476 1.00 89.06 73 MET A C 1
ATOM 608 O O . MET A 1 73 ? 5.806 14.346 -6.387 1.00 89.06 73 MET A O 1
ATOM 612 N N . PRO A 1 74 ? 4.850 15.267 -8.215 1.00 90.19 74 PRO A N 1
ATOM 613 C CA . PRO A 1 74 ? 3.514 14.741 -7.955 1.00 90.19 74 PRO A CA 1
ATOM 614 C C . PRO A 1 74 ? 3.510 13.211 -8.034 1.00 90.19 74 PRO A C 1
ATOM 616 O O . PRO A 1 74 ? 4.226 12.627 -8.844 1.00 90.19 74 PRO A O 1
ATOM 619 N N . VAL A 1 75 ? 2.696 12.565 -7.202 1.00 90.94 75 VAL A N 1
ATOM 620 C CA . VAL A 1 75 ? 2.608 11.102 -7.132 1.00 90.94 75 VAL A CA 1
ATOM 621 C C . VAL A 1 75 ? 1.210 10.659 -7.537 1.00 90.94 75 VAL A C 1
ATOM 623 O O . VAL A 1 75 ? 0.217 11.121 -6.980 1.00 90.94 75 VAL A O 1
ATOM 626 N N . ILE A 1 76 ? 1.128 9.739 -8.494 1.00 92.75 76 ILE A N 1
ATOM 627 C CA . ILE A 1 76 ? -0.132 9.179 -8.986 1.00 92.75 76 ILE A CA 1
ATOM 628 C C . ILE A 1 76 ? -0.189 7.719 -8.567 1.00 92.75 76 ILE A C 1
ATOM 630 O O . ILE A 1 76 ? 0.670 6.931 -8.950 1.00 92.75 76 ILE A O 1
ATOM 634 N N . LEU A 1 77 ? -1.195 7.358 -7.781 1.00 93.19 77 LEU A N 1
ATOM 635 C CA . LEU A 1 77 ? -1.400 5.998 -7.303 1.00 93.19 77 LEU A CA 1
ATOM 636 C C . LEU A 1 77 ? -2.657 5.422 -7.941 1.00 93.19 77 LEU A C 1
ATOM 638 O O . LEU A 1 77 ? -3.739 6.004 -7.835 1.00 93.19 77 LEU A O 1
ATOM 642 N N . LYS A 1 78 ? -2.522 4.251 -8.556 1.00 94.25 78 LYS A N 1
ATOM 643 C CA . LYS A 1 78 ? -3.648 3.414 -8.956 1.00 94.25 78 LYS A CA 1
ATOM 644 C C . LYS A 1 78 ? -3.825 2.308 -7.931 1.00 94.25 78 LYS A C 1
ATOM 646 O O . LYS A 1 78 ? -2.939 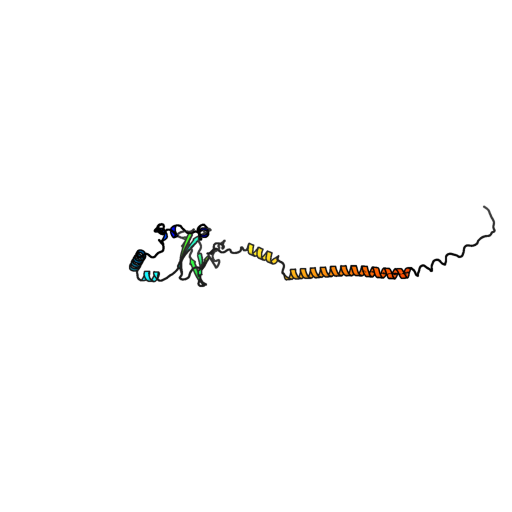1.482 -7.728 1.00 94.25 78 LYS A O 1
ATOM 651 N N . VAL A 1 79 ? -4.979 2.313 -7.283 1.00 95.00 79 VAL A N 1
ATOM 652 C CA . VAL A 1 79 ? -5.368 1.347 -6.264 1.00 95.00 79 VAL A CA 1
ATOM 653 C C . VAL A 1 79 ? -6.363 0.377 -6.886 1.00 95.00 79 VAL A C 1
ATOM 655 O O . VAL A 1 79 ? -7.378 0.800 -7.435 1.00 95.00 79 VAL A O 1
ATOM 658 N N . LEU A 1 80 ? -6.052 -0.913 -6.815 1.00 94.94 80 LEU A N 1
ATOM 659 C CA . LEU A 1 80 ? -6.922 -2.009 -7.226 1.00 94.94 80 LEU A CA 1
ATOM 660 C C . LEU A 1 80 ? -7.436 -2.721 -5.983 1.00 94.94 80 LEU A C 1
ATOM 662 O O . LEU A 1 80 ? -6.639 -3.117 -5.127 1.00 94.94 80 LEU A O 1
ATOM 666 N N . PHE A 1 81 ? -8.745 -2.913 -5.914 1.00 95.19 81 PHE A N 1
ATOM 667 C CA . PHE A 1 81 ? -9.410 -3.608 -4.817 1.00 95.19 81 PHE A CA 1
ATOM 668 C C . PHE A 1 81 ? -9.761 -5.051 -5.200 1.00 95.19 81 PHE A C 1
ATOM 670 O O . PHE A 1 81 ? -9.704 -5.442 -6.371 1.00 95.19 81 PHE A O 1
ATOM 677 N N . GLU A 1 82 ? -10.078 -5.878 -4.204 1.00 93.94 82 GLU A N 1
ATOM 678 C CA . GLU A 1 82 ? -10.461 -7.280 -4.428 1.00 93.94 82 GLU A CA 1
ATOM 679 C C . GLU A 1 82 ? -11.808 -7.436 -5.148 1.00 93.94 82 GLU A C 1
ATOM 681 O O . GLU A 1 82 ? -12.002 -8.414 -5.867 1.00 93.94 82 GLU A O 1
ATOM 686 N N . ASP A 1 83 ? -12.696 -6.446 -5.038 1.00 91.38 83 ASP A N 1
ATOM 687 C CA . ASP A 1 83 ? -13.979 -6.386 -5.752 1.00 91.38 83 ASP A CA 1
ATOM 688 C C . ASP A 1 83 ? -13.840 -6.045 -7.253 1.00 91.38 83 ASP A C 1
ATOM 690 O O . ASP A 1 83 ? -14.819 -6.085 -7.996 1.00 91.38 83 ASP A O 1
ATOM 694 N N . GLY A 1 84 ? -12.623 -5.733 -7.714 1.00 90.81 84 GLY A N 1
ATOM 695 C CA . GLY A 1 84 ? -12.326 -5.345 -9.094 1.00 90.81 84 GLY A CA 1
ATOM 696 C C . GLY A 1 84 ? -12.507 -3.855 -9.388 1.00 90.81 84 GLY A C 1
ATOM 697 O O . GLY A 1 84 ? -12.243 -3.434 -10.515 1.00 90.81 84 GLY A O 1
ATOM 698 N N . SER A 1 85 ? -12.916 -3.047 -8.406 1.00 92.81 85 SER A N 1
ATOM 699 C CA . SER A 1 85 ? -12.954 -1.594 -8.554 1.00 92.81 85 SER A CA 1
ATOM 700 C C . SER A 1 85 ? -11.539 -1.003 -8.575 1.00 92.81 85 SER A C 1
ATOM 702 O O . SER A 1 85 ? -10.594 -1.526 -7.971 1.00 92.81 85 SER A O 1
ATOM 704 N N . GLU A 1 86 ? -11.381 0.100 -9.307 1.00 93.75 86 GLU A N 1
ATOM 705 C CA . GLU A 1 86 ? -10.118 0.827 -9.409 1.00 93.75 86 GLU A CA 1
ATOM 706 C C . GLU A 1 86 ? -10.303 2.264 -8.919 1.00 93.75 86 GLU A C 1
ATOM 708 O O . GLU A 1 86 ? -11.277 2.935 -9.269 1.00 93.75 86 GLU A O 1
ATOM 713 N N . ARG A 1 87 ? -9.341 2.772 -8.145 1.00 93.31 87 ARG A N 1
ATOM 714 C CA . ARG A 1 87 ? -9.322 4.165 -7.687 1.00 93.31 87 ARG A CA 1
ATOM 715 C C . ARG A 1 87 ? -7.999 4.823 -8.034 1.00 93.31 87 ARG A C 1
ATOM 717 O O . ARG A 1 87 ? -6.931 4.320 -7.698 1.00 93.31 87 ARG A O 1
ATOM 724 N N . MET A 1 88 ? -8.082 5.981 -8.679 1.00 93.75 88 MET A N 1
ATOM 725 C CA . MET A 1 88 ? -6.929 6.818 -9.001 1.00 93.75 88 MET A CA 1
ATOM 726 C C . MET A 1 88 ? -6.804 7.945 -7.979 1.00 93.75 88 MET A C 1
ATOM 728 O O . MET A 1 88 ? -7.721 8.751 -7.821 1.00 93.75 88 MET A O 1
ATOM 732 N N . ILE A 1 89 ? -5.667 8.007 -7.291 1.00 93.06 89 ILE A N 1
ATOM 733 C CA . ILE A 1 89 ? -5.351 9.030 -6.294 1.00 93.06 89 ILE A CA 1
ATOM 734 C C . ILE A 1 89 ? -4.184 9.856 -6.828 1.00 93.06 89 ILE A C 1
ATOM 736 O O . ILE A 1 89 ? -3.086 9.339 -7.023 1.00 93.06 89 ILE A O 1
ATOM 740 N N . ARG A 1 90 ? -4.420 11.148 -7.067 1.00 93.06 90 ARG A N 1
ATOM 741 C CA . ARG A 1 90 ? -3.377 12.100 -7.460 1.00 93.06 90 ARG A CA 1
ATOM 742 C C . ARG A 1 90 ? -2.964 12.922 -6.250 1.00 93.06 90 ARG A C 1
ATOM 744 O O . ARG A 1 90 ? -3.766 13.677 -5.709 1.00 93.06 90 ARG A O 1
ATOM 751 N N . LEU A 1 91 ? -1.718 12.757 -5.833 1.00 92.38 91 LEU A N 1
ATOM 752 C CA . LEU A 1 91 ? -1.114 13.493 -4.736 1.00 92.38 91 LEU A CA 1
ATOM 753 C C . LEU A 1 91 ? -0.257 14.628 -5.308 1.00 92.38 91 LEU A C 1
ATOM 755 O O . LEU A 1 91 ? 0.641 14.365 -6.117 1.00 92.38 91 LEU A O 1
ATOM 759 N N . PRO A 1 92 ? -0.499 15.884 -4.904 1.00 93.06 92 PRO A N 1
ATOM 760 C CA . PRO A 1 92 ? 0.334 17.000 -5.323 1.00 93.06 92 PRO A CA 1
ATOM 761 C C . PRO A 1 92 ? 1.741 16.883 -4.724 1.00 93.06 92 PRO A C 1
ATOM 763 O O . PRO A 1 92 ? 1.979 16.148 -3.765 1.00 93.06 92 PRO A O 1
ATOM 766 N N . ALA A 1 93 ? 2.676 17.675 -5.244 1.00 91.06 93 ALA A N 1
ATOM 767 C CA . ALA A 1 93 ? 4.048 17.731 -4.737 1.00 91.06 93 ALA A CA 1
ATOM 768 C C . ALA A 1 93 ? 4.155 18.216 -3.269 1.00 91.06 93 ALA A C 1
ATOM 770 O O . ALA A 1 93 ? 5.191 18.050 -2.630 1.00 91.06 93 ALA A O 1
ATOM 771 N N . GLU A 1 94 ? 3.084 18.775 -2.702 1.00 92.38 94 GLU A N 1
ATOM 772 C CA . GLU A 1 94 ? 3.034 19.255 -1.315 1.00 92.38 94 GLU A CA 1
ATOM 773 C C . GLU A 1 94 ? 3.254 18.153 -0.270 1.00 92.38 94 GLU A C 1
ATOM 775 O O . GLU A 1 94 ? 3.699 18.438 0.844 1.00 92.38 94 GLU A O 1
ATOM 780 N N . ILE A 1 95 ? 3.027 16.881 -0.627 1.00 91.88 95 ILE A N 1
ATOM 781 C CA . ILE A 1 95 ? 3.282 15.744 0.274 1.00 91.88 95 ILE A CA 1
ATOM 782 C C . ILE A 1 95 ? 4.744 15.677 0.749 1.00 91.88 95 ILE A C 1
ATOM 784 O O . ILE A 1 95 ? 5.028 15.078 1.786 1.00 91.88 95 ILE A O 1
ATOM 788 N N . TRP A 1 96 ? 5.659 16.320 0.018 1.00 92.88 96 TRP A N 1
ATOM 789 C CA . TRP A 1 96 ? 7.095 16.341 0.285 1.00 92.88 96 TRP A CA 1
ATOM 790 C C . TRP A 1 96 ? 7.551 17.515 1.168 1.00 92.88 96 TRP A C 1
ATOM 792 O O . TRP A 1 96 ? 8.720 17.567 1.545 1.00 92.88 96 TRP A O 1
ATOM 802 N N . VAL A 1 97 ? 6.663 18.453 1.532 1.00 91.25 97 VAL A N 1
ATOM 803 C CA . VAL A 1 97 ? 7.031 19.679 2.275 1.00 91.25 97 VAL A CA 1
ATOM 804 C C . VAL A 1 97 ? 7.563 19.364 3.673 1.00 91.25 97 VAL A C 1
ATOM 806 O O . VAL A 1 97 ? 8.560 19.935 4.104 1.00 91.25 97 VAL A O 1
ATOM 809 N N . LYS A 1 98 ? 6.912 18.439 4.390 1.00 90.25 98 LYS A N 1
ATOM 810 C CA . LYS A 1 98 ? 7.348 18.038 5.739 1.00 90.25 98 LYS A CA 1
ATOM 811 C C . LYS A 1 98 ? 8.602 17.167 5.705 1.00 90.25 98 LYS A C 1
ATOM 813 O O . LYS A 1 98 ? 9.390 17.191 6.645 1.00 90.25 98 LYS A O 1
ATOM 818 N N . ASN A 1 99 ? 8.749 16.357 4.660 1.00 91.69 99 ASN A N 1
ATOM 819 C CA . ASN A 1 99 ? 9.870 15.447 4.485 1.00 91.69 99 ASN A CA 1
ATOM 820 C C . ASN A 1 99 ? 10.040 15.132 2.993 1.00 91.69 99 ASN A C 1
ATOM 822 O O . ASN A 1 99 ? 9.172 14.516 2.378 1.00 91.69 99 ASN A O 1
ATOM 826 N N . ASN A 1 100 ? 11.177 15.532 2.427 1.00 90.75 100 ASN A N 1
ATOM 827 C CA . ASN A 1 100 ? 11.488 15.351 1.009 1.00 90.75 100 ASN A CA 1
ATOM 828 C C . ASN A 1 100 ? 11.940 13.923 0.648 1.00 90.75 100 ASN A C 1
ATOM 830 O O . ASN A 1 100 ? 11.993 13.588 -0.535 1.00 90.75 100 ASN A O 1
ATOM 834 N N . GLN A 1 101 ? 12.261 13.086 1.641 1.00 92.00 101 GLN A N 1
ATOM 835 C CA . GLN A 1 101 ? 12.695 11.699 1.454 1.00 92.00 101 GLN A CA 1
ATOM 836 C C . GLN A 1 101 ? 11.545 10.701 1.592 1.00 92.00 101 GLN A C 1
ATOM 838 O O . GLN A 1 101 ? 11.528 9.688 0.894 1.00 92.00 101 GLN A O 1
ATOM 843 N N . ILE A 1 102 ? 10.613 10.939 2.517 1.00 92.88 102 ILE A N 1
ATOM 844 C CA . ILE A 1 102 ? 9.521 10.011 2.833 1.00 92.88 102 ILE A CA 1
ATOM 845 C C . ILE A 1 102 ? 8.210 10.783 2.949 1.00 92.88 102 ILE A C 1
ATOM 847 O O . ILE A 1 102 ? 8.049 11.593 3.861 1.00 92.88 102 ILE A O 1
ATOM 851 N N . ALA A 1 103 ? 7.246 10.447 2.097 1.00 92.81 103 ALA A N 1
ATOM 852 C CA . ALA A 1 103 ? 5.872 10.919 2.189 1.00 92.81 103 ALA A CA 1
ATOM 853 C C . ALA A 1 103 ? 4.961 9.788 2.682 1.00 92.81 103 ALA A C 1
ATOM 855 O O . ALA A 1 103 ? 5.128 8.625 2.311 1.00 92.81 103 ALA A O 1
ATOM 856 N N . ARG A 1 104 ? 3.984 10.122 3.528 1.00 93.25 104 ARG A N 1
ATOM 857 C CA . ARG A 1 104 ? 2.950 9.186 3.985 1.00 93.25 104 ARG A CA 1
ATOM 858 C C . ARG A 1 104 ? 1.588 9.733 3.614 1.00 93.25 104 ARG A C 1
ATOM 860 O O . ARG A 1 104 ? 1.293 10.890 3.902 1.00 93.25 104 ARG A O 1
ATOM 867 N N . THR A 1 105 ? 0.771 8.896 2.999 1.00 90.94 105 THR A N 1
ATOM 868 C CA . THR A 1 105 ? -0.628 9.194 2.701 1.00 90.94 105 THR A CA 1
ATOM 869 C C . THR A 1 105 ? -1.495 8.073 3.247 1.00 90.94 105 THR A C 1
ATOM 871 O O . THR A 1 105 ? -1.055 6.924 3.304 1.00 90.94 105 THR A O 1
ATOM 874 N N . SER A 1 106 ? -2.711 8.392 3.667 1.00 92.31 106 SER A N 1
ATOM 875 C CA . SER A 1 106 ? -3.677 7.405 4.128 1.00 92.31 106 SER A CA 1
ATOM 876 C C . SER A 1 106 ? -5.015 7.596 3.433 1.00 92.31 106 SER A C 1
ATOM 878 O O . SER A 1 106 ? -5.392 8.710 3.071 1.00 92.31 106 SER A O 1
ATOM 880 N N . PHE A 1 107 ? -5.725 6.493 3.221 1.00 91.62 107 PHE A N 1
ATOM 881 C CA . PHE A 1 107 ? -7.079 6.502 2.683 1.00 91.62 107 PHE A CA 1
ATOM 882 C C . PHE A 1 107 ? -7.900 5.356 3.278 1.00 91.62 107 PHE A C 1
ATOM 884 O O . PHE A 1 107 ? -7.352 4.322 3.665 1.00 91.62 107 PHE A O 1
ATOM 891 N N . ALA A 1 108 ? -9.215 5.558 3.339 1.00 90.31 108 ALA A N 1
ATOM 892 C CA . ALA A 1 108 ? -10.181 4.549 3.751 1.00 90.31 108 ALA A CA 1
ATOM 893 C C . ALA A 1 108 ? -10.840 3.891 2.527 1.00 90.31 108 ALA A C 1
ATOM 895 O O . ALA A 1 108 ? -11.013 4.535 1.480 1.00 90.31 108 ALA A O 1
ATOM 896 N N . SER A 1 109 ? -11.185 2.613 2.657 1.00 89.50 109 SER A N 1
ATOM 897 C CA . SER A 1 109 ? -11.902 1.830 1.650 1.00 89.50 109 SER A CA 1
ATOM 898 C C . SER A 1 109 ? -12.748 0.741 2.302 1.00 89.50 109 SER A C 1
ATOM 900 O O . SER A 1 109 ? -12.236 -0.017 3.120 1.00 89.50 109 SER A O 1
ATOM 902 N N . ALA A 1 110 ? -13.999 0.588 1.872 1.00 88.94 110 ALA A N 1
ATOM 903 C CA . ALA A 1 110 ? -14.845 -0.528 2.292 1.00 88.94 110 ALA A CA 1
ATOM 904 C C . ALA A 1 110 ? -14.279 -1.884 1.824 1.00 88.94 110 ALA A C 1
ATOM 906 O O . ALA A 1 110 ? -14.256 -2.853 2.579 1.00 88.94 110 ALA A O 1
ATOM 907 N N . SER A 1 111 ? -13.758 -1.945 0.594 1.00 90.38 111 SER A N 1
ATOM 908 C CA . SER A 1 111 ? -13.223 -3.176 0.003 1.00 90.38 111 SER A CA 1
ATOM 909 C C . SER A 1 111 ? -11.737 -3.381 0.329 1.00 90.38 111 SER A C 1
ATOM 911 O O . SER A 1 111 ? -10.982 -2.396 0.346 1.00 90.38 111 SER A O 1
ATOM 913 N N . PRO A 1 112 ? -11.288 -4.640 0.520 1.00 91.75 112 PRO A N 1
ATOM 914 C CA . PRO A 1 112 ? -9.882 -4.957 0.731 1.00 91.75 112 PRO A CA 1
ATOM 915 C C . PRO A 1 112 ? -8.986 -4.568 -0.451 1.00 91.75 112 PRO A C 1
ATOM 917 O O . PRO A 1 112 ? -9.362 -4.674 -1.622 1.00 91.75 112 PRO A O 1
ATOM 920 N N . LEU A 1 113 ? -7.767 -4.133 -0.136 1.00 92.81 113 LEU A N 1
ATOM 921 C CA . LEU A 1 113 ? -6.740 -3.771 -1.106 1.00 92.81 113 LEU A CA 1
ATOM 922 C C . LEU A 1 113 ? -6.120 -5.008 -1.767 1.00 92.81 113 LEU A C 1
ATOM 924 O O . LEU A 1 113 ? -5.560 -5.862 -1.084 1.00 92.81 113 LEU A O 1
ATOM 928 N N . ARG A 1 114 ? -6.088 -5.029 -3.104 1.00 93.94 114 ARG A N 1
ATOM 929 C CA . ARG A 1 114 ? -5.408 -6.066 -3.890 1.00 93.94 114 ARG A CA 1
ATOM 930 C C . ARG A 1 114 ? -4.009 -5.650 -4.332 1.00 93.94 114 ARG A C 1
ATOM 932 O O . ARG A 1 114 ? -3.060 -6.421 -4.202 1.00 93.94 114 ARG A O 1
ATOM 939 N N . SER A 1 115 ? -3.870 -4.457 -4.910 1.00 93.50 115 SER A N 1
ATOM 940 C CA . SER A 1 115 ? -2.559 -3.939 -5.316 1.00 93.50 115 SER A CA 1
ATOM 941 C C . SER A 1 115 ? -2.544 -2.430 -5.504 1.00 93.50 115 SER A C 1
ATOM 943 O O . SER A 1 115 ? -3.565 -1.828 -5.825 1.00 93.50 115 SER A O 1
ATOM 945 N N . ILE A 1 116 ? -1.360 -1.841 -5.370 1.00 93.62 116 ILE A N 1
ATOM 946 C CA . ILE A 1 116 ? -1.083 -0.436 -5.655 1.00 93.62 116 ILE A CA 1
ATOM 947 C C . ILE A 1 116 ? -0.017 -0.372 -6.745 1.00 93.62 116 ILE A C 1
ATOM 949 O O . ILE A 1 116 ? 0.994 -1.071 -6.676 1.00 93.62 116 ILE A O 1
ATOM 953 N N . GLU A 1 117 ? -0.249 0.474 -7.737 1.00 93.00 117 GLU A N 1
ATOM 954 C CA . GLU A 1 117 ? 0.704 0.811 -8.788 1.00 93.00 117 GLU A CA 1
ATOM 955 C C . GLU A 1 117 ? 1.001 2.311 -8.740 1.00 93.00 117 GLU A C 1
ATOM 957 O O . GLU A 1 117 ? 0.087 3.142 -8.725 1.00 93.00 117 GLU A O 1
ATOM 962 N N . LEU A 1 118 ? 2.287 2.646 -8.695 1.00 91.44 118 LEU A N 1
ATOM 963 C CA . LEU A 1 118 ? 2.794 4.005 -8.788 1.00 91.44 118 LEU A CA 1
ATOM 964 C C . LEU A 1 118 ? 2.993 4.374 -10.262 1.00 91.44 118 LEU A C 1
ATOM 966 O O . LEU A 1 118 ? 3.686 3.680 -11.001 1.00 91.44 118 LEU A O 1
ATOM 970 N N . ASP A 1 119 ? 2.391 5.492 -10.654 1.00 90.00 119 ASP A N 1
ATOM 971 C CA . ASP A 1 119 ? 2.444 6.072 -11.994 1.00 90.00 119 ASP A CA 1
ATOM 972 C C . ASP A 1 119 ? 2.069 5.100 -13.140 1.00 90.00 119 ASP A C 1
ATOM 974 O O . ASP A 1 119 ? 2.898 4.746 -13.989 1.00 90.00 119 ASP A O 1
ATOM 978 N N . PRO A 1 120 ? 0.791 4.679 -13.218 1.00 89.25 120 PRO A N 1
ATOM 979 C CA . PRO A 1 120 ? 0.314 3.774 -14.270 1.00 89.25 120 PRO A CA 1
ATOM 980 C C . PRO A 1 120 ? 0.390 4.389 -15.679 1.00 89.25 120 PRO A C 1
ATOM 982 O O . PRO A 1 120 ? 0.490 3.672 -16.674 1.00 89.25 120 PRO A O 1
ATOM 985 N N . HIS A 1 121 ? 0.325 5.720 -15.781 1.00 88.75 121 HIS A N 1
ATOM 986 C CA . HIS A 1 121 ? 0.285 6.445 -17.052 1.00 88.75 121 HIS A CA 1
ATOM 987 C C . HIS A 1 121 ? 1.653 6.957 -17.507 1.00 88.75 121 HIS A C 1
ATOM 989 O O . HIS A 1 121 ? 1.746 7.502 -18.606 1.00 88.75 121 HIS A O 1
ATOM 995 N N . ARG A 1 122 ? 2.712 6.724 -16.720 1.00 85.62 122 ARG A N 1
ATOM 996 C CA . ARG A 1 122 ? 4.079 7.188 -17.006 1.00 85.62 122 ARG A CA 1
ATOM 997 C C . ARG A 1 122 ? 4.149 8.704 -17.181 1.00 85.62 122 ARG A C 1
ATOM 999 O O . ARG A 1 122 ? 4.812 9.207 -18.087 1.00 85.62 122 ARG A O 1
ATOM 1006 N N . GLU A 1 123 ? 3.419 9.423 -16.336 1.00 84.75 123 GLU A N 1
ATOM 1007 C CA . GLU A 1 123 ? 3.455 10.886 -16.282 1.00 84.75 123 GLU A CA 1
ATOM 1008 C C . GLU A 1 123 ? 4.743 11.370 -15.590 1.00 84.75 123 GLU A C 1
ATOM 1010 O O . GLU A 1 123 ? 5.231 12.467 -15.865 1.00 84.75 123 GLU A O 1
ATOM 1015 N N . THR A 1 124 ? 5.325 10.542 -14.718 1.00 80.81 124 THR A N 1
ATOM 1016 C CA . THR A 1 124 ? 6.582 10.804 -14.018 1.00 80.81 124 THR A CA 1
ATOM 1017 C C . THR A 1 124 ? 7.751 10.138 -14.745 1.00 80.81 124 THR A C 1
ATOM 1019 O O . THR A 1 124 ? 7.682 8.991 -15.186 1.00 80.81 124 THR A O 1
ATOM 1022 N N . ALA A 1 125 ? 8.852 10.872 -14.908 1.00 77.81 125 ALA A N 1
ATOM 1023 C CA . ALA A 1 125 ? 10.052 10.391 -15.593 1.00 77.81 125 ALA A CA 1
ATOM 1024 C C . ALA A 1 125 ? 10.913 9.490 -14.679 1.00 77.81 125 ALA A C 1
ATOM 1026 O O . ALA A 1 125 ? 12.094 9.765 -14.466 1.00 77.81 125 ALA A O 1
ATOM 1027 N N . ASP A 1 126 ? 10.315 8.442 -14.108 1.00 79.75 126 ASP A N 1
ATOM 1028 C CA . ASP A 1 126 ? 11.011 7.471 -13.259 1.00 79.75 126 ASP A CA 1
ATOM 1029 C C . ASP A 1 126 ? 11.860 6.498 -14.095 1.00 79.75 126 ASP A C 1
ATOM 1031 O O . ASP A 1 126 ? 11.455 6.023 -15.161 1.00 79.75 126 ASP A O 1
ATOM 1035 N N . ALA A 1 127 ? 13.062 6.199 -13.607 1.00 77.94 127 ALA A N 1
ATOM 1036 C CA . ALA A 1 127 ? 14.015 5.321 -14.274 1.00 77.94 127 ALA A CA 1
ATOM 1037 C C . ALA A 1 127 ? 13.764 3.838 -13.966 1.00 77.94 127 ALA A C 1
ATOM 1039 O O . ALA A 1 127 ? 14.095 2.985 -14.794 1.00 77.94 127 ALA A O 1
ATOM 1040 N N . ASN A 1 128 ? 13.204 3.521 -12.794 1.00 82.50 128 ASN A N 1
ATOM 1041 C CA . ASN A 1 128 ? 12.979 2.148 -12.356 1.00 82.50 128 ASN A CA 1
ATOM 1042 C C . ASN A 1 128 ? 11.489 1.906 -12.097 1.00 82.50 128 ASN A C 1
ATOM 1044 O O . ASN A 1 128 ? 10.879 2.614 -11.317 1.00 82.50 128 ASN A O 1
ATOM 1048 N N . ARG A 1 129 ? 10.901 0.897 -12.749 1.00 82.31 129 ARG A N 1
ATOM 1049 C CA . ARG A 1 129 ? 9.490 0.522 -12.542 1.00 82.31 129 ARG A CA 1
ATOM 1050 C C . ARG A 1 129 ? 9.326 -0.704 -11.654 1.00 82.31 129 ARG A C 1
ATOM 1052 O O . ARG A 1 129 ? 8.223 -0.964 -11.180 1.00 82.31 129 ARG A O 1
ATOM 1059 N N . ASP A 1 130 ? 10.400 -1.442 -11.393 1.00 84.62 130 ASP A N 1
ATOM 1060 C CA . ASP A 1 130 ? 10.337 -2.697 -10.639 1.00 84.62 130 ASP A CA 1
ATOM 1061 C C . ASP A 1 130 ? 9.911 -2.455 -9.178 1.00 84.62 130 ASP A C 1
ATOM 1063 O O . ASP A 1 130 ? 9.319 -3.318 -8.531 1.00 84.62 130 ASP A O 1
ATOM 1067 N N . ASN A 1 131 ? 10.165 -1.250 -8.661 1.00 86.81 131 ASN A N 1
ATOM 1068 C CA . ASN A 1 131 ? 9.790 -0.786 -7.324 1.00 86.81 131 ASN A CA 1
ATOM 1069 C C . ASN A 1 131 ? 8.453 -0.022 -7.272 1.00 86.81 131 ASN A C 1
ATOM 1071 O O . ASN A 1 131 ? 8.085 0.451 -6.196 1.00 86.81 131 ASN A O 1
ATOM 1075 N N . ASN A 1 132 ? 7.717 0.079 -8.383 1.00 89.81 132 ASN A N 1
ATOM 1076 C CA . ASN A 1 132 ? 6.478 0.864 -8.456 1.00 89.81 132 ASN A CA 1
ATOM 1077 C C . ASN A 1 132 ? 5.220 0.037 -8.169 1.00 89.81 132 ASN A C 1
ATOM 1079 O O . ASN A 1 132 ? 4.114 0.573 -8.164 1.00 89.81 132 ASN A O 1
ATOM 1083 N N . TYR A 1 133 ? 5.374 -1.254 -7.878 1.00 91.50 133 TYR A N 1
ATOM 1084 C CA . TYR A 1 133 ? 4.266 -2.161 -7.604 1.00 91.50 133 TYR A CA 1
ATOM 1085 C C . TYR A 1 133 ? 4.281 -2.654 -6.163 1.00 91.50 133 TYR A C 1
ATOM 1087 O O . TYR A 1 133 ? 5.301 -3.105 -5.640 1.00 91.50 133 TYR A O 1
ATOM 1095 N N . PHE A 1 134 ? 3.104 -2.639 -5.548 1.00 90.50 134 PHE A N 1
ATOM 1096 C CA . PHE A 1 134 ? 2.836 -3.321 -4.295 1.00 90.50 134 PHE A CA 1
ATOM 1097 C C . PHE A 1 134 ? 1.650 -4.284 -4.471 1.00 90.50 134 PHE A C 1
ATOM 1099 O O . PHE A 1 134 ? 0.564 -3.834 -4.839 1.00 90.50 134 PHE A O 1
ATOM 1106 N N . PRO A 1 135 ? 1.799 -5.590 -4.193 1.00 92.25 135 PRO A N 1
ATOM 1107 C CA . PRO A 1 135 ? 3.054 -6.293 -3.914 1.00 92.25 135 PRO A CA 1
ATOM 1108 C C . PRO A 1 135 ? 4.065 -6.207 -5.077 1.00 92.25 135 PRO A C 1
ATOM 1110 O O . PRO A 1 135 ? 3.637 -6.014 -6.220 1.00 92.25 135 PRO A O 1
ATOM 1113 N N . PRO A 1 136 ? 5.378 -6.368 -4.815 1.00 88.62 136 PRO A N 1
ATOM 1114 C CA . PRO A 1 136 ? 6.405 -6.328 -5.855 1.00 88.62 136 PRO A CA 1
ATOM 1115 C C . PRO A 1 136 ? 6.149 -7.359 -6.957 1.00 88.62 136 PRO A C 1
ATOM 1117 O O . PRO A 1 136 ? 5.797 -8.508 -6.681 1.00 88.62 136 PRO A O 1
ATOM 1120 N N . ARG A 1 137 ? 6.348 -6.953 -8.213 1.00 85.94 137 ARG A N 1
ATOM 1121 C CA . ARG A 1 137 ? 6.202 -7.805 -9.400 1.00 85.94 137 ARG A CA 1
ATOM 1122 C C . ARG A 1 137 ? 7.511 -7.804 -10.177 1.00 85.94 137 ARG A C 1
ATOM 1124 O O . ARG A 1 137 ? 8.184 -6.785 -10.249 1.00 85.94 137 ARG A O 1
ATOM 1131 N N . LEU A 1 138 ? 7.862 -8.944 -10.765 1.00 79.44 138 LEU A N 1
ATOM 1132 C CA . LEU A 1 138 ? 9.022 -9.055 -11.648 1.00 79.44 138 LEU A CA 1
ATOM 1133 C C . LEU A 1 138 ? 8.584 -8.686 -13.070 1.00 79.44 138 LEU A C 1
ATOM 1135 O O . LEU A 1 138 ? 7.969 -9.509 -13.753 1.00 79.44 138 LEU A O 1
ATOM 1139 N N . GLU A 1 139 ? 8.864 -7.458 -13.512 1.00 76.19 139 GLU A N 1
ATOM 1140 C CA . GLU A 1 139 ? 8.704 -7.102 -14.925 1.00 76.19 139 GLU A CA 1
ATOM 1141 C C . GLU A 1 139 ? 9.913 -7.623 -15.730 1.00 76.19 139 GLU A C 1
ATOM 1143 O O . GLU A 1 139 ? 11.063 -7.433 -15.327 1.00 76.19 139 GLU A O 1
ATOM 1148 N N . PRO A 1 140 ? 9.704 -8.306 -16.872 1.00 77.50 140 PRO A N 1
ATOM 1149 C CA . PRO A 1 140 ? 10.811 -8.726 -17.722 1.00 77.50 140 PRO A CA 1
ATOM 1150 C C . PRO A 1 140 ? 11.496 -7.504 -18.338 1.00 77.50 140 PRO A C 1
ATOM 1152 O O . PRO A 1 140 ? 10.849 -6.641 -18.939 1.00 77.50 140 PRO A O 1
ATOM 1155 N N . SER A 1 141 ? 12.826 -7.446 -18.247 1.00 78.75 141 SER A N 1
ATOM 1156 C CA . SER A 1 141 ? 13.571 -6.315 -18.800 1.00 78.75 141 SER A CA 1
ATOM 1157 C C . SER A 1 141 ? 13.495 -6.301 -20.329 1.00 78.75 141 SER A C 1
ATOM 1159 O O . SER A 1 141 ? 13.410 -7.341 -20.990 1.00 78.75 141 SER A O 1
ATOM 1161 N N . ARG A 1 142 ? 13.589 -5.114 -20.940 1.00 72.12 142 ARG A N 1
ATOM 1162 C CA . ARG A 1 142 ? 13.519 -4.981 -22.408 1.00 72.12 142 ARG A CA 1
ATOM 1163 C C . ARG A 1 142 ? 14.598 -5.798 -23.132 1.00 72.12 142 ARG A C 1
ATOM 1165 O O . ARG A 1 142 ? 14.356 -6.311 -24.222 1.00 72.12 142 ARG A O 1
ATOM 1172 N N . PHE A 1 143 ? 15.756 -5.976 -22.497 1.00 77.25 143 PHE A N 1
ATOM 1173 C CA . PHE A 1 143 ? 16.836 -6.828 -22.990 1.00 77.25 143 PHE A CA 1
ATOM 1174 C C . PHE A 1 143 ? 16.494 -8.323 -22.914 1.00 77.25 143 PHE A C 1
ATOM 1176 O O . PHE A 1 143 ? 16.789 -9.069 -23.846 1.00 77.25 143 PHE A O 1
ATOM 1183 N N . GLN A 1 144 ? 15.829 -8.764 -21.842 1.00 75.81 144 GLN A N 1
ATOM 1184 C CA . GLN A 1 144 ? 15.345 -10.142 -21.725 1.00 75.81 144 GLN A CA 1
ATOM 1185 C C . GLN A 1 144 ? 14.276 -10.446 -22.778 1.00 75.81 144 GLN A C 1
ATOM 1187 O O . GLN A 1 144 ? 14.329 -11.508 -23.390 1.00 75.81 144 GLN A O 1
ATOM 1192 N N . ILE A 1 145 ? 13.369 -9.503 -23.062 1.00 76.56 145 ILE A N 1
ATOM 1193 C CA . ILE A 1 145 ? 12.385 -9.642 -24.148 1.00 76.56 145 ILE A CA 1
ATOM 1194 C C . ILE A 1 145 ? 13.090 -9.746 -25.508 1.00 76.56 145 ILE A C 1
ATOM 1196 O O . ILE A 1 145 ? 12.717 -10.587 -26.323 1.00 76.56 145 ILE A O 1
ATOM 1200 N N . TYR A 1 146 ? 14.121 -8.929 -25.758 1.00 78.88 146 TYR A N 1
ATOM 1201 C CA . TYR A 1 146 ? 14.895 -9.004 -27.001 1.00 78.88 146 TYR A CA 1
ATOM 1202 C C . TYR A 1 146 ? 15.569 -10.373 -27.164 1.00 78.88 146 TYR A C 1
ATOM 1204 O O . TYR A 1 146 ? 15.356 -11.022 -28.183 1.00 78.88 146 TYR A O 1
ATOM 1212 N N . LYS A 1 147 ? 16.281 -10.866 -26.140 1.00 79.69 147 LYS A N 1
ATOM 1213 C CA . LYS A 1 147 ? 16.906 -12.203 -26.158 1.00 79.69 147 LYS A CA 1
ATOM 1214 C C . LYS A 1 147 ? 15.892 -13.341 -26.269 1.00 79.69 147 LYS A C 1
ATOM 1216 O O . LYS A 1 147 ? 16.132 -14.315 -26.976 1.00 79.69 147 LYS A O 1
ATOM 1221 N N . ALA A 1 148 ? 14.747 -13.236 -25.597 1.00 76.69 148 ALA A N 1
ATOM 1222 C CA . ALA A 1 148 ? 13.664 -14.211 -25.713 1.00 76.69 148 ALA A CA 1
ATOM 1223 C C . ALA A 1 148 ? 13.072 -14.234 -27.133 1.00 76.69 148 ALA A C 1
ATOM 1225 O O . ALA A 1 148 ? 12.741 -15.294 -27.658 1.00 76.69 148 ALA A O 1
ATOM 1226 N N . ASN A 1 149 ? 12.967 -13.075 -27.785 1.00 76.44 149 ASN A N 1
ATOM 1227 C CA . ASN A 1 149 ? 12.518 -12.986 -29.171 1.00 76.44 149 ASN A CA 1
ATOM 1228 C C . ASN A 1 149 ? 13.584 -13.464 -30.162 1.00 76.44 149 ASN A C 1
ATOM 1230 O O . ASN A 1 149 ? 13.232 -14.084 -31.157 1.00 76.44 149 ASN A O 1
ATOM 1234 N N . GLU A 1 150 ? 14.862 -13.191 -29.907 1.00 74.25 150 GLU A N 1
ATOM 1235 C CA . GLU A 1 150 ? 15.988 -13.664 -30.716 1.00 74.25 150 GLU A CA 1
ATOM 1236 C C . GLU A 1 150 ? 16.109 -15.186 -30.642 1.00 74.25 150 GLU A C 1
ATOM 1238 O O . GLU A 1 150 ? 16.020 -15.842 -31.670 1.00 74.25 150 GLU A O 1
ATOM 1243 N N . SER A 1 151 ? 16.116 -15.763 -29.440 1.00 69.62 151 SER A N 1
ATOM 1244 C CA . SER A 1 151 ? 16.067 -17.221 -29.254 1.00 69.62 151 SER A CA 1
ATOM 1245 C C . SER A 1 151 ? 14.819 -17.863 -29.869 1.00 69.62 151 SER A C 1
ATOM 1247 O O . SER A 1 151 ? 14.909 -18.944 -30.438 1.00 69.62 151 SER A O 1
ATOM 1249 N N . ARG A 1 152 ? 13.652 -17.201 -29.837 1.00 67.06 152 ARG A N 1
ATOM 1250 C CA . ARG A 1 152 ? 12.445 -17.682 -30.535 1.00 67.06 152 ARG A CA 1
ATOM 1251 C C . ARG A 1 152 ? 12.543 -17.559 -32.064 1.00 67.06 152 ARG A C 1
ATOM 1253 O O . ARG A 1 152 ? 11.865 -18.298 -32.766 1.00 67.06 152 ARG A O 1
ATOM 1260 N N . ARG A 1 153 ? 13.343 -16.626 -32.586 1.00 66.38 153 ARG A N 1
ATOM 1261 C CA . ARG A 1 153 ? 13.629 -16.479 -34.026 1.00 66.38 153 ARG A CA 1
ATOM 1262 C C . ARG A 1 153 ? 14.705 -17.462 -34.499 1.00 66.38 153 ARG A C 1
ATOM 1264 O O . ARG A 1 153 ? 14.639 -17.904 -35.642 1.00 66.38 153 ARG A O 1
ATOM 1271 N N . GLU A 1 154 ? 15.664 -17.789 -33.638 1.00 64.94 154 GLU A N 1
ATOM 1272 C CA . GLU A 1 154 ? 16.706 -18.799 -33.859 1.00 64.94 154 GLU A CA 1
ATOM 1273 C C . GLU A 1 154 ? 16.175 -20.227 -33.700 1.00 64.94 154 GLU A C 1
ATOM 1275 O O . GLU A 1 154 ? 16.613 -21.119 -34.426 1.00 64.94 154 GLU A O 1
ATOM 1280 N N . ALA A 1 155 ? 15.195 -20.442 -32.815 1.00 64.69 155 ALA A N 1
ATOM 1281 C CA . ALA A 1 155 ? 14.395 -21.658 -32.784 1.00 64.69 155 ALA A CA 1
ATOM 1282 C C . ALA A 1 155 ? 13.659 -21.776 -34.126 1.00 64.69 155 ALA A C 1
ATOM 1284 O O . ALA A 1 155 ? 12.725 -21.026 -34.422 1.00 64.69 155 ALA A O 1
ATOM 1285 N N . GLY A 1 156 ? 14.156 -22.669 -34.981 1.00 64.56 156 GLY A N 1
ATOM 1286 C CA . GLY A 1 156 ? 13.712 -22.819 -36.356 1.00 64.56 156 GLY A CA 1
ATOM 1287 C C . GLY A 1 156 ? 12.198 -22.988 -36.448 1.00 64.56 156 GLY A C 1
ATOM 1288 O O . GLY A 1 156 ? 11.575 -23.681 -35.651 1.00 64.56 156 GLY A O 1
ATOM 1289 N N . ASN A 1 157 ? 11.587 -22.349 -37.450 1.00 79.25 157 ASN A N 1
ATOM 1290 C CA . ASN A 1 157 ? 10.174 -22.561 -37.756 1.00 79.25 157 ASN A CA 1
ATOM 1291 C C . ASN A 1 157 ? 9.922 -24.081 -37.899 1.00 79.25 157 ASN A C 1
ATOM 1293 O O . ASN A 1 157 ? 10.570 -24.697 -38.753 1.00 79.25 157 ASN A O 1
ATOM 1297 N N . PRO A 1 158 ? 8.996 -24.685 -37.130 1.00 79.31 158 PRO A N 1
ATOM 1298 C CA . PRO A 1 158 ? 8.801 -26.136 -37.099 1.00 79.31 158 PRO A CA 1
ATOM 1299 C C . PRO A 1 158 ? 8.498 -26.726 -38.484 1.00 79.31 158 PRO A C 1
ATOM 1301 O O . PRO A 1 158 ? 8.870 -27.859 -38.772 1.00 79.31 158 PRO A O 1
ATOM 1304 N N . MET A 1 159 ? 7.914 -25.938 -39.395 1.00 78.94 159 MET A N 1
ATOM 1305 C CA . MET A 1 159 ? 7.675 -26.363 -40.777 1.00 78.94 159 MET A CA 1
ATOM 1306 C C . MET A 1 159 ? 8.970 -26.481 -41.605 1.00 78.94 159 MET A C 1
ATOM 1308 O O . MET A 1 159 ? 9.076 -27.350 -42.467 1.00 78.94 159 MET A O 1
ATOM 1312 N N . ARG A 1 160 ? 9.981 -25.640 -41.340 1.00 79.19 160 ARG A N 1
ATOM 1313 C CA . ARG A 1 160 ? 11.304 -25.750 -41.981 1.00 79.19 160 ARG A CA 1
ATOM 1314 C C . ARG A 1 160 ? 12.079 -26.951 -41.452 1.00 79.19 160 ARG A C 1
ATOM 1316 O O . ARG A 1 160 ? 12.751 -27.612 -42.235 1.00 79.19 160 ARG A O 1
ATOM 1323 N N . GLU A 1 161 ? 11.982 -27.238 -40.157 1.00 83.25 161 GLU A N 1
ATOM 1324 C CA . GLU A 1 161 ? 12.594 -28.435 -39.571 1.00 83.25 161 GLU A CA 1
ATOM 1325 C C . GLU A 1 161 ? 11.931 -29.717 -40.086 1.00 83.25 161 GLU A C 1
ATOM 1327 O O . GLU A 1 161 ? 12.635 -30.659 -40.440 1.00 83.25 161 GLU A O 1
ATOM 1332 N N . ALA A 1 162 ? 10.600 -29.732 -40.215 1.00 83.62 162 ALA A N 1
ATOM 1333 C CA . ALA A 1 162 ? 9.864 -30.845 -40.813 1.00 83.62 162 ALA A CA 1
ATOM 1334 C C . ALA A 1 162 ? 10.263 -31.076 -42.280 1.00 83.62 162 ALA A C 1
ATOM 1336 O O . ALA A 1 162 ? 10.625 -32.193 -42.636 1.00 83.62 162 ALA A O 1
ATOM 1337 N N . ARG A 1 163 ? 10.314 -30.019 -43.107 1.00 85.25 163 ARG A N 1
ATOM 1338 C CA . ARG A 1 163 ? 10.766 -30.130 -44.508 1.00 85.25 163 ARG A CA 1
ATOM 1339 C C . ARG A 1 163 ? 12.200 -30.628 -44.633 1.00 85.25 163 ARG A C 1
ATOM 1341 O O . ARG A 1 163 ? 12.471 -31.460 -45.487 1.00 85.25 163 ARG A O 1
ATOM 1348 N N . LYS A 1 164 ? 13.114 -30.163 -43.774 1.00 85.38 164 LYS A N 1
ATOM 1349 C CA . LYS A 1 164 ? 14.493 -30.673 -43.753 1.00 85.38 164 LYS A CA 1
ATOM 1350 C C . LYS A 1 164 ? 14.540 -32.158 -43.401 1.00 85.38 164 LYS A C 1
ATOM 1352 O O . LYS A 1 164 ? 15.255 -32.898 -44.063 1.00 85.38 164 LYS A O 1
ATOM 1357 N N . ARG A 1 165 ? 13.756 -32.608 -42.413 1.00 87.38 165 ARG A N 1
ATOM 1358 C CA . ARG A 1 165 ? 13.664 -34.036 -42.059 1.00 87.38 165 ARG A CA 1
ATOM 1359 C C . ARG A 1 165 ? 13.089 -34.875 -43.201 1.00 87.38 165 ARG A C 1
ATOM 1361 O O . ARG A 1 165 ? 13.592 -35.964 -43.450 1.00 87.38 165 ARG A O 1
ATOM 1368 N N . GLU A 1 166 ? 12.079 -34.371 -43.906 1.00 87.44 166 GLU A N 1
ATOM 1369 C CA . GLU A 1 166 ? 11.500 -35.037 -45.082 1.00 87.44 166 GLU A CA 1
ATOM 1370 C C . GLU A 1 166 ? 12.484 -35.096 -46.260 1.00 87.44 166 GLU A C 1
ATOM 1372 O O . GLU A 1 166 ? 12.617 -36.136 -46.901 1.00 87.44 166 GLU A O 1
ATOM 1377 N N . GLU A 1 167 ? 13.215 -34.012 -46.533 1.00 87.88 167 GLU A N 1
ATOM 1378 C CA . GLU A 1 167 ? 14.257 -33.982 -47.566 1.00 87.88 167 GLU A CA 1
ATOM 1379 C C . GLU A 1 167 ? 15.434 -34.905 -47.225 1.00 87.88 167 GLU A C 1
ATOM 1381 O O . GLU A 1 167 ? 15.951 -35.593 -48.103 1.00 87.88 167 GLU A O 1
ATOM 1386 N N . GLU A 1 168 ? 15.853 -34.958 -45.959 1.00 89.50 168 GLU A N 1
ATOM 1387 C CA . GLU A 1 168 ? 16.883 -35.888 -45.487 1.00 89.50 168 GLU A CA 1
ATOM 1388 C C . GLU A 1 168 ? 16.422 -37.348 -45.576 1.00 89.50 168 GLU A C 1
ATOM 1390 O O . GLU A 1 168 ? 17.217 -38.209 -45.948 1.00 89.50 168 GLU A O 1
ATOM 1395 N N . ALA A 1 169 ? 15.149 -37.635 -45.287 1.00 88.06 169 ALA A N 1
ATOM 1396 C CA . ALA A 1 169 ? 14.575 -38.969 -45.449 1.00 88.06 169 ALA A CA 1
ATOM 1397 C C . ALA A 1 169 ? 14.549 -39.395 -46.925 1.00 88.06 169 ALA A C 1
ATOM 1399 O O . ALA A 1 169 ? 15.061 -40.462 -47.253 1.00 88.06 169 ALA A O 1
ATOM 1400 N N . ARG A 1 170 ? 14.071 -38.526 -47.828 1.00 89.19 170 ARG A N 1
ATOM 1401 C CA . ARG A 1 170 ? 14.061 -38.800 -49.276 1.00 89.19 170 ARG A CA 1
ATOM 1402 C C . ARG A 1 170 ? 15.458 -39.030 -49.839 1.00 89.19 170 ARG A C 1
ATOM 1404 O O . ARG A 1 170 ? 15.659 -39.960 -50.607 1.00 89.19 170 ARG A O 1
ATOM 1411 N N . LYS A 1 171 ? 16.443 -38.228 -49.426 1.00 87.69 171 LYS A N 1
ATOM 1412 C CA . LYS A 1 171 ? 17.838 -38.425 -49.852 1.00 87.69 171 LYS A CA 1
ATOM 1413 C C . LYS A 1 171 ? 18.409 -39.758 -49.372 1.00 87.69 171 LYS A C 1
ATOM 1415 O O . LYS A 1 171 ? 19.117 -40.410 -50.129 1.00 87.69 171 LYS A O 1
ATOM 1420 N N . ARG A 1 172 ? 18.089 -40.187 -48.146 1.00 85.38 172 ARG A N 1
ATOM 1421 C CA . ARG A 1 172 ? 18.510 -41.501 -47.629 1.00 85.38 172 ARG A CA 1
ATOM 1422 C C . ARG A 1 172 ? 17.861 -42.655 -48.389 1.00 85.38 172 ARG A C 1
ATOM 1424 O O . ARG A 1 172 ? 18.533 -43.648 -48.639 1.00 85.38 172 ARG A O 1
ATOM 1431 N N . GLU A 1 173 ? 16.594 -42.519 -48.768 1.00 81.38 173 GLU A N 1
ATOM 1432 C CA . GLU A 1 173 ? 15.891 -43.507 -49.594 1.00 81.38 173 GLU A CA 1
ATOM 1433 C C . GLU A 1 173 ? 16.466 -43.572 -51.017 1.00 81.38 173 GLU A C 1
ATOM 1435 O O . GLU A 1 173 ? 16.709 -44.661 -51.527 1.00 81.38 173 GLU A O 1
ATOM 1440 N N . GLU A 1 174 ? 16.777 -42.431 -51.637 1.00 79.25 174 GLU A N 1
ATOM 1441 C CA . GLU A 1 174 ? 17.430 -42.385 -52.953 1.00 79.25 174 GLU A CA 1
ATOM 1442 C C . GLU A 1 174 ? 18.859 -42.954 -52.925 1.00 79.25 174 GLU A C 1
ATOM 1444 O O . GLU A 1 174 ? 19.273 -43.635 -53.862 1.00 79.25 174 GLU A O 1
ATOM 1449 N N . GLU A 1 175 ? 19.630 -42.700 -51.864 1.00 81.00 175 GLU A N 1
ATOM 1450 C CA . GLU A 1 175 ? 20.958 -43.297 -51.677 1.00 81.00 175 GLU A CA 1
ATOM 1451 C C . GLU A 1 175 ? 20.887 -44.809 -51.425 1.00 81.00 175 GLU A C 1
ATOM 1453 O O . GLU A 1 175 ? 21.740 -45.545 -51.920 1.00 81.00 175 GLU A O 1
ATOM 1458 N N . ALA A 1 176 ? 19.875 -45.287 -50.695 1.00 78.44 176 ALA A N 1
ATOM 1459 C CA . ALA A 1 176 ? 19.628 -46.715 -50.512 1.00 78.44 176 ALA A CA 1
ATOM 1460 C C . ALA A 1 176 ? 19.224 -47.386 -51.834 1.00 78.44 176 ALA A C 1
ATOM 1462 O O . ALA A 1 176 ? 19.824 -48.391 -52.207 1.00 78.44 176 ALA A O 1
ATOM 1463 N N . GLY A 1 177 ? 18.309 -46.776 -52.593 1.00 77.56 177 GLY A N 1
ATOM 1464 C CA . GLY A 1 177 ? 17.884 -47.273 -53.902 1.00 77.56 177 GLY A CA 1
ATOM 1465 C C . GLY A 1 177 ? 19.027 -47.326 -54.916 1.00 77.56 177 GLY A C 1
ATOM 1466 O O . GLY A 1 177 ? 19.168 -48.316 -55.623 1.00 77.56 177 GLY A O 1
ATOM 1467 N N . LYS A 1 178 ? 19.918 -46.324 -54.938 1.00 76.81 178 LYS A N 1
ATOM 1468 C CA . LYS A 1 178 ? 21.121 -46.357 -55.791 1.00 76.81 178 LYS A CA 1
ATOM 1469 C C . LYS A 1 178 ? 22.100 -47.461 -55.393 1.00 76.81 178 LYS A C 1
ATOM 1471 O O . LYS A 1 178 ? 22.683 -48.082 -56.273 1.00 76.81 178 LYS A O 1
ATOM 1476 N N . ARG A 1 179 ? 22.264 -47.734 -54.094 1.00 73.62 179 ARG A N 1
ATOM 1477 C CA . ARG A 1 179 ? 23.101 -48.849 -53.610 1.00 73.62 179 ARG A CA 1
ATOM 1478 C C . ARG A 1 179 ? 22.509 -50.212 -53.971 1.00 73.62 179 ARG A C 1
ATOM 1480 O O . ARG A 1 179 ? 23.264 -51.123 -54.293 1.00 73.62 179 ARG A O 1
ATOM 1487 N N . GLU A 1 180 ? 21.187 -50.347 -53.950 1.00 68.62 180 GLU A N 1
ATOM 1488 C CA . GLU A 1 180 ? 20.493 -51.562 -54.394 1.00 68.62 180 GLU A CA 1
ATOM 1489 C C . GLU A 1 180 ? 20.559 -51.739 -55.919 1.00 68.62 180 GLU A C 1
ATOM 1491 O O . GLU A 1 180 ? 20.793 -52.843 -56.401 1.00 68.62 180 GLU A O 1
ATOM 1496 N N . GLU A 1 181 ? 20.448 -50.658 -56.694 1.00 64.62 181 GLU A N 1
ATOM 1497 C CA . GLU A 1 181 ? 20.577 -50.697 -58.156 1.00 64.62 181 GLU A CA 1
ATOM 1498 C C . GLU A 1 181 ? 22.021 -50.991 -58.606 1.00 64.62 181 GLU A C 1
ATOM 1500 O O . GLU A 1 181 ? 22.243 -51.688 -59.597 1.00 64.62 181 GLU A O 1
ATOM 1505 N N . GLU A 1 182 ? 23.021 -50.493 -57.871 1.00 62.62 182 GLU A N 1
ATOM 1506 C CA . GLU A 1 182 ? 24.430 -50.854 -58.065 1.00 62.62 182 GLU A CA 1
ATOM 1507 C C . GLU A 1 182 ? 24.703 -52.322 -57.700 1.00 62.62 182 GLU A C 1
ATOM 1509 O O . GLU A 1 182 ? 25.469 -52.981 -58.405 1.00 62.62 182 GLU A O 1
ATOM 1514 N N . ALA A 1 183 ? 24.044 -52.864 -56.670 1.00 62.47 183 ALA A N 1
ATOM 1515 C CA . ALA A 1 183 ? 24.114 -54.287 -56.334 1.00 62.47 183 ALA A CA 1
ATOM 1516 C C . ALA A 1 183 ? 23.440 -55.168 -57.407 1.00 62.47 183 ALA A C 1
ATOM 1518 O O . ALA A 1 183 ? 24.020 -56.165 -57.835 1.00 62.47 183 ALA A O 1
ATOM 1519 N N . GLY A 1 184 ? 22.278 -54.759 -57.929 1.00 59.84 184 GLY A N 1
ATOM 1520 C CA . GLY A 1 184 ? 21.578 -55.469 -59.008 1.00 59.84 184 GLY A CA 1
ATOM 1521 C C . GLY A 1 184 ? 22.341 -55.466 -60.339 1.00 59.84 184 GLY A C 1
ATOM 1522 O O . GLY A 1 184 ? 22.394 -56.482 -61.027 1.00 59.84 184 GLY A O 1
ATOM 1523 N N . LYS A 1 185 ? 23.028 -54.367 -60.684 1.00 58.69 185 LYS A N 1
ATOM 1524 C CA . LYS A 1 185 ? 23.894 -54.303 -61.881 1.00 58.69 185 LYS A CA 1
ATOM 1525 C C . LYS A 1 185 ? 25.161 -55.151 -61.746 1.00 58.69 185 LYS A C 1
ATOM 1527 O O . LYS A 1 185 ? 25.692 -55.613 -62.756 1.00 58.69 185 LYS A O 1
ATOM 1532 N N . GLN A 1 186 ? 25.646 -55.380 -60.525 1.00 55.06 186 GLN A N 1
ATOM 1533 C CA . GLN A 1 186 ? 26.726 -56.339 -60.271 1.00 55.06 186 GLN A CA 1
ATOM 1534 C C . GLN A 1 186 ? 26.248 -57.793 -60.427 1.00 55.06 186 GLN A C 1
ATOM 1536 O O . GLN A 1 186 ? 27.005 -58.614 -60.945 1.00 55.06 186 GLN A O 1
ATOM 1541 N N . GLU A 1 187 ? 24.994 -58.100 -60.080 1.00 53.22 187 GLU A N 1
ATOM 1542 C CA . GLU A 1 187 ? 24.382 -59.416 -60.323 1.00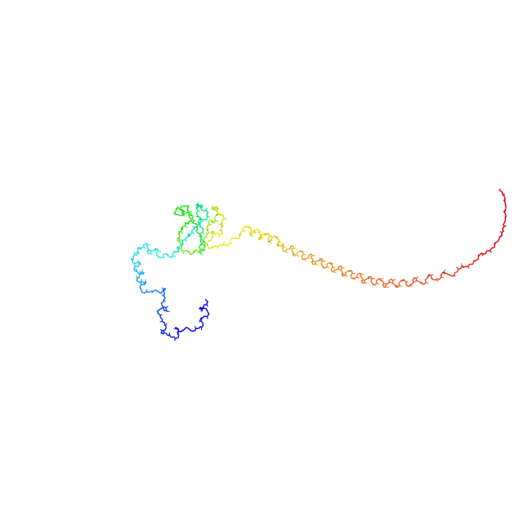 53.22 187 GLU A CA 1
ATOM 1543 C C . GLU A 1 187 ? 24.055 -59.664 -61.811 1.00 53.22 187 GLU A C 1
ATOM 1545 O O . GLU A 1 187 ? 24.363 -60.737 -62.333 1.00 53.22 187 GLU A O 1
ATOM 1550 N N . GLU A 1 188 ? 23.529 -58.678 -62.549 1.00 50.81 188 GLU A N 1
ATOM 1551 C CA . GLU A 1 188 ? 23.309 -58.792 -64.006 1.00 50.81 188 GLU A CA 1
ATOM 1552 C C . GLU A 1 188 ? 24.629 -58.863 -64.797 1.00 50.81 188 GLU A C 1
ATOM 1554 O O . GLU A 1 188 ? 24.736 -59.588 -65.791 1.00 50.81 188 GLU A O 1
ATOM 1559 N N . GLY A 1 189 ? 25.670 -58.162 -64.334 1.00 51.50 189 GLY A N 1
ATOM 1560 C CA . GLY A 1 189 ? 27.021 -58.266 -64.887 1.00 51.50 189 GLY A CA 1
ATOM 1561 C C . GLY A 1 189 ? 27.627 -59.665 -64.730 1.00 51.50 189 GLY A C 1
ATOM 1562 O O . GLY A 1 189 ? 28.349 -60.115 -65.623 1.00 51.50 189 GLY A O 1
ATOM 1563 N N . ALA A 1 190 ? 27.289 -60.380 -63.650 1.00 51.66 190 ALA A N 1
ATOM 1564 C CA . ALA A 1 190 ? 27.678 -61.776 -63.456 1.00 51.66 190 ALA A CA 1
ATOM 1565 C C . ALA A 1 190 ? 26.931 -62.720 -64.422 1.00 51.66 190 ALA A C 1
ATOM 1567 O O . ALA A 1 190 ? 27.547 -63.611 -65.009 1.00 51.66 190 ALA A O 1
ATOM 1568 N N . GLN A 1 191 ? 25.646 -62.467 -64.692 1.00 50.88 191 GLN A N 1
ATOM 1569 C CA . GLN A 1 191 ? 24.845 -63.267 -65.634 1.00 50.88 191 GLN A CA 1
ATOM 1570 C C . GLN A 1 191 ? 25.276 -63.077 -67.103 1.00 50.88 191 GLN A C 1
ATOM 1572 O O . GLN A 1 191 ? 25.328 -64.044 -67.864 1.00 50.88 191 GLN A O 1
ATOM 1577 N N . GLN A 1 192 ? 25.685 -61.869 -67.510 1.00 50.50 192 GLN A N 1
ATOM 1578 C CA . GLN A 1 192 ? 26.203 -61.620 -68.868 1.00 50.50 192 GLN A CA 1
ATOM 1579 C C . GLN A 1 192 ? 27.624 -62.166 -69.098 1.00 50.50 192 GLN A C 1
ATOM 1581 O O . GLN A 1 192 ? 28.007 -62.429 -70.245 1.00 50.50 192 GLN A O 1
ATOM 1586 N N . SER A 1 193 ? 28.424 -62.362 -68.042 1.00 48.28 193 SER A N 1
ATOM 1587 C CA . SER A 1 193 ? 29.734 -63.021 -68.163 1.00 48.28 193 SER A CA 1
ATOM 1588 C C . SER A 1 193 ? 29.643 -64.534 -68.391 1.00 48.28 193 SER A C 1
ATOM 1590 O O . SER A 1 193 ? 30.495 -65.086 -69.097 1.00 48.28 193 SER A O 1
ATOM 1592 N N . ASP A 1 194 ? 28.587 -65.186 -67.897 1.00 52.66 194 ASP A N 1
ATOM 1593 C CA . ASP A 1 194 ? 28.334 -66.610 -68.147 1.00 52.66 194 ASP A CA 1
ATOM 1594 C C . ASP A 1 194 ? 27.880 -66.861 -69.596 1.00 52.66 194 ASP A C 1
ATOM 1596 O O . ASP A 1 194 ? 28.381 -67.769 -70.266 1.00 52.66 194 ASP A O 1
ATOM 1600 N N . GLU A 1 195 ? 27.033 -65.993 -70.157 1.00 49.06 195 GLU A N 1
ATOM 1601 C CA . GLU A 1 195 ? 26.539 -66.142 -71.535 1.00 49.06 195 GLU A CA 1
ATOM 1602 C C . GLU A 1 195 ? 27.644 -65.896 -72.586 1.00 49.06 195 GLU A C 1
ATOM 1604 O O . GLU A 1 195 ? 27.736 -66.596 -73.600 1.00 49.06 195 GLU A O 1
ATOM 1609 N N . LYS A 1 196 ? 28.572 -64.967 -72.313 1.00 51.47 196 LYS A N 1
ATOM 1610 C CA . LYS A 1 1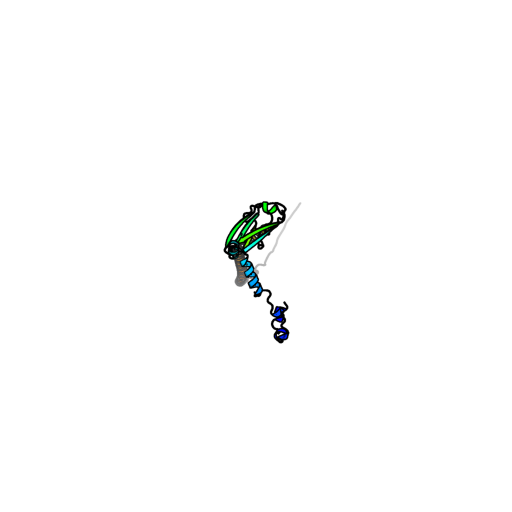96 ? 29.690 -64.616 -73.213 1.00 51.47 196 LYS A CA 1
ATOM 1611 C C . LYS A 1 196 ? 30.855 -65.615 -73.179 1.00 51.47 196 LYS A C 1
ATOM 1613 O O . LYS A 1 196 ? 31.680 -65.621 -74.097 1.00 51.47 196 LYS A O 1
ATOM 1618 N N . THR A 1 197 ? 30.922 -66.466 -72.156 1.00 50.81 197 THR A N 1
ATOM 1619 C CA . THR A 1 197 ? 31.898 -67.564 -72.074 1.00 50.81 197 THR A CA 1
ATOM 1620 C C . THR A 1 197 ? 31.506 -68.714 -73.009 1.00 50.81 197 THR A C 1
ATOM 1622 O O . THR A 1 197 ? 32.378 -69.265 -73.679 1.00 50.81 197 THR A O 1
ATOM 1625 N N . SER A 1 198 ? 30.203 -68.970 -73.188 1.00 46.91 198 SER A N 1
ATOM 1626 C CA . SER A 1 198 ? 29.696 -70.003 -74.111 1.00 46.91 198 SER A CA 1
ATOM 1627 C C . SER A 1 198 ? 30.013 -69.724 -75.593 1.00 46.91 198 SER A C 1
ATOM 1629 O O . SER A 1 198 ? 30.379 -70.626 -76.340 1.00 46.91 198 SER A O 1
ATOM 1631 N N . GLN A 1 199 ? 29.991 -68.456 -76.020 1.00 53.16 199 GLN A N 1
ATOM 1632 C CA . GLN A 1 199 ? 30.230 -68.064 -77.421 1.00 53.16 199 GLN A CA 1
ATOM 1633 C C . GLN A 1 199 ? 31.724 -67.988 -77.798 1.00 53.16 199 GLN A C 1
ATOM 1635 O O . GLN A 1 199 ? 32.076 -67.873 -78.975 1.00 53.16 199 GLN A O 1
ATOM 1640 N N . ARG A 1 200 ? 32.632 -68.045 -76.813 1.00 51.41 200 ARG A N 1
ATOM 1641 C CA . ARG A 1 200 ? 34.089 -67.954 -77.025 1.00 51.41 200 ARG A CA 1
ATOM 1642 C C . ARG A 1 200 ? 34.755 -69.315 -77.256 1.00 51.41 200 ARG A C 1
ATOM 1644 O O . ARG A 1 200 ? 35.873 -69.341 -77.774 1.00 51.41 200 ARG A O 1
ATOM 1651 N N . GLU A 1 201 ? 34.084 -70.421 -76.932 1.00 51.56 201 GLU A N 1
ATOM 1652 C CA . GLU A 1 201 ? 34.564 -71.778 -77.231 1.00 51.56 201 GLU A CA 1
ATOM 1653 C C . GLU A 1 201 ? 34.326 -72.186 -78.695 1.00 51.56 201 GLU A C 1
ATOM 1655 O O . GLU A 1 201 ? 35.204 -72.801 -79.301 1.00 51.56 201 GLU A O 1
ATOM 1660 N N . GLU A 1 202 ? 33.233 -71.749 -79.332 1.00 48.53 202 GLU A N 1
ATOM 1661 C CA . GLU A 1 202 ? 32.935 -72.106 -80.734 1.00 48.53 202 GLU A CA 1
ATOM 1662 C C . GLU A 1 202 ? 33.895 -71.462 -81.758 1.00 48.53 202 GLU A C 1
ATOM 1664 O O . GLU A 1 202 ? 34.158 -72.016 -82.828 1.00 48.53 202 GLU A O 1
ATOM 1669 N N . GLY A 1 203 ? 34.493 -70.311 -81.431 1.00 48.50 203 GLY A N 1
ATOM 1670 C CA . GLY A 1 203 ? 35.405 -69.586 -82.328 1.00 48.50 203 GLY A CA 1
ATOM 1671 C C . GLY A 1 203 ? 36.828 -70.157 -82.419 1.00 48.50 203 GLY A C 1
ATOM 1672 O O . GLY A 1 203 ? 37.573 -69.801 -83.336 1.00 48.50 203 GLY A O 1
ATOM 1673 N N . LYS A 1 204 ? 37.232 -71.040 -81.496 1.00 52.06 204 LYS A N 1
ATOM 1674 C CA . LYS A 1 204 ? 38.634 -71.478 -81.348 1.00 52.06 204 LYS A CA 1
ATOM 1675 C C . LYS A 1 204 ? 39.009 -72.729 -82.155 1.00 52.06 204 LYS A C 1
ATOM 1677 O O . LYS A 1 204 ? 40.189 -73.031 -82.259 1.00 52.06 204 LYS A O 1
ATOM 1682 N N . GLN A 1 205 ? 38.058 -73.409 -82.801 1.00 51.38 205 GLN A N 1
ATOM 1683 C CA . GLN A 1 205 ? 38.337 -74.607 -83.617 1.00 51.38 205 GLN A CA 1
ATOM 1684 C C . GLN A 1 205 ? 38.687 -74.328 -85.093 1.00 51.38 205 GLN A C 1
ATOM 1686 O O . GLN A 1 205 ? 39.140 -75.230 -85.794 1.00 51.38 205 GLN A O 1
ATOM 1691 N N . LYS A 1 206 ? 38.509 -73.099 -85.604 1.00 52.41 206 LYS A N 1
ATOM 1692 C CA . LYS A 1 206 ? 38.661 -72.798 -87.048 1.00 52.41 206 LYS A CA 1
ATOM 1693 C C . LYS A 1 206 ? 40.015 -72.215 -87.477 1.00 52.41 206 LYS A C 1
ATOM 1695 O O . LYS A 1 206 ? 40.245 -72.082 -88.678 1.00 52.41 206 LYS A O 1
ATOM 1700 N N . VAL A 1 207 ? 40.910 -71.874 -86.545 1.00 52.97 207 VAL A N 1
ATOM 1701 C CA . VAL A 1 207 ? 42.165 -71.150 -86.854 1.00 52.97 207 VAL A CA 1
ATOM 1702 C C . VAL A 1 207 ? 43.402 -72.067 -86.909 1.00 52.97 207 VAL A C 1
ATOM 1704 O O . VAL A 1 207 ? 44.340 -71.762 -87.642 1.00 52.97 207 VAL A O 1
ATOM 1707 N N . ASP A 1 208 ? 43.368 -73.254 -86.297 1.00 51.03 208 ASP A N 1
ATOM 1708 C CA . ASP A 1 208 ? 44.527 -74.170 -86.245 1.00 51.03 208 ASP A CA 1
ATOM 1709 C C . ASP A 1 208 ? 44.723 -75.060 -87.499 1.00 51.03 208 ASP A C 1
ATOM 1711 O O . ASP A 1 208 ? 45.655 -75.857 -87.570 1.00 51.03 208 ASP A O 1
ATOM 1715 N N . GLY A 1 209 ? 43.897 -74.911 -88.544 1.00 45.94 209 GLY A N 1
ATOM 1716 C CA . GLY A 1 209 ? 43.923 -75.782 -89.734 1.00 45.94 209 GLY A CA 1
ATOM 1717 C C . GLY A 1 209 ? 44.763 -75.317 -90.936 1.00 45.94 209 GLY A C 1
ATOM 1718 O O . GLY A 1 209 ? 44.835 -76.042 -91.927 1.00 45.94 209 GLY A O 1
ATOM 1719 N N . ARG A 1 210 ? 45.371 -74.118 -90.925 1.00 48.47 210 ARG A N 1
ATOM 1720 C CA . ARG A 1 210 ? 45.923 -73.488 -92.155 1.00 48.47 210 ARG A CA 1
ATOM 1721 C C . ARG A 1 210 ? 47.445 -73.265 -92.180 1.00 48.47 210 ARG A C 1
ATOM 1723 O O . ARG A 1 210 ? 47.934 -72.576 -93.070 1.00 48.47 210 ARG A O 1
ATOM 1730 N N . ALA A 1 211 ? 48.195 -73.880 -91.260 1.00 43.53 211 ALA A N 1
ATOM 1731 C CA . ALA A 1 211 ? 49.652 -73.725 -91.109 1.00 43.53 211 ALA A CA 1
ATOM 1732 C C . ALA A 1 211 ? 50.507 -74.893 -91.664 1.00 43.53 211 ALA A C 1
ATOM 1734 O O . ALA A 1 211 ? 51.665 -75.040 -91.283 1.00 43.53 211 ALA A O 1
ATOM 1735 N N . ALA A 1 212 ? 49.986 -75.719 -92.578 1.00 43.44 212 ALA A N 1
ATOM 1736 C CA . ALA A 1 212 ? 50.740 -76.843 -93.146 1.00 43.44 212 ALA A CA 1
ATOM 1737 C C . ALA A 1 212 ? 50.553 -76.979 -94.665 1.00 43.44 212 ALA A C 1
ATOM 1739 O O . ALA A 1 212 ? 49.932 -77.929 -95.126 1.00 43.44 212 ALA A O 1
ATOM 1740 N N . GLN A 1 213 ? 51.080 -76.037 -95.458 1.00 48.25 213 GLN A N 1
ATOM 1741 C CA . GLN A 1 213 ? 51.430 -76.275 -96.868 1.00 48.25 213 GLN A CA 1
ATOM 1742 C C . GLN A 1 213 ? 52.243 -75.102 -97.444 1.00 48.25 213 GLN A C 1
ATOM 1744 O O . GLN A 1 213 ? 51.764 -73.973 -97.462 1.00 48.25 213 GLN A O 1
ATOM 1749 N N . ARG A 1 214 ? 53.419 -75.433 -98.006 1.00 44.62 214 ARG A N 1
ATOM 1750 C CA . ARG A 1 214 ? 54.325 -74.634 -98.871 1.00 44.62 214 ARG A CA 1
ATOM 1751 C C . ARG A 1 214 ? 55.634 -74.134 -98.247 1.00 44.62 214 ARG A C 1
ATOM 1753 O O . ARG A 1 214 ? 55.954 -72.953 -98.265 1.00 44.62 214 ARG A O 1
ATOM 1760 N N . SER A 1 215 ? 56.467 -75.094 -97.858 1.00 33.47 215 SER A N 1
ATOM 1761 C CA . SER A 1 215 ? 57.905 -75.078 -98.141 1.00 33.47 215 SER A CA 1
ATOM 1762 C C . SER A 1 215 ? 58.156 -75.792 -99.485 1.00 33.47 215 SER A C 1
ATOM 1764 O O . SER A 1 215 ? 57.674 -76.907 -99.658 1.00 33.47 215 SER A O 1
ATOM 1766 N N . ALA A 1 216 ? 58.841 -75.148 -100.449 1.00 37.88 216 ALA A N 1
ATOM 1767 C CA . ALA A 1 216 ? 59.795 -75.763 -101.401 1.00 37.88 216 ALA A CA 1
ATOM 1768 C C . ALA A 1 216 ? 60.162 -74.856 -102.608 1.00 37.88 216 ALA A C 1
ATOM 1770 O O . ALA A 1 216 ? 59.303 -74.480 -103.401 1.00 37.88 216 ALA A O 1
ATOM 1771 N N . LYS A 1 217 ? 61.488 -74.721 -102.815 1.00 41.25 217 LYS A N 1
ATOM 1772 C CA . LYS A 1 217 ? 62.241 -74.760 -104.098 1.00 41.25 217 LYS A CA 1
ATOM 1773 C C . LYS A 1 217 ? 62.611 -73.462 -104.869 1.00 41.25 217 LYS A C 1
ATOM 1775 O O . LYS A 1 217 ? 61.839 -72.928 -105.653 1.00 41.25 217 LYS A O 1
ATOM 1780 N N . ARG A 1 218 ? 63.903 -73.096 -104.772 1.00 40.56 218 ARG A N 1
ATOM 1781 C CA . ARG A 1 218 ? 64.869 -72.637 -105.824 1.00 40.56 218 ARG A CA 1
ATOM 1782 C C . ARG A 1 218 ? 66.214 -73.368 -105.532 1.00 40.56 218 ARG A C 1
ATOM 1784 O O . ARG A 1 218 ? 66.290 -73.854 -104.399 1.00 40.56 218 ARG A O 1
ATOM 1791 N N . PRO A 1 219 ? 67.254 -73.482 -106.409 1.00 58.12 219 PRO A N 1
ATOM 1792 C CA . PRO A 1 219 ? 67.646 -72.629 -107.565 1.00 58.12 219 PRO A CA 1
ATOM 1793 C C . PRO A 1 219 ? 68.310 -73.354 -108.792 1.00 58.12 219 PRO A C 1
ATOM 1795 O O . PRO A 1 219 ? 68.425 -74.574 -108.782 1.00 58.12 219 PRO A O 1
ATOM 1798 N N . ALA A 1 220 ? 68.773 -72.596 -109.817 1.00 36.12 220 ALA A N 1
ATOM 1799 C CA . ALA A 1 220 ? 69.969 -72.830 -110.690 1.00 36.12 220 ALA A CA 1
ATOM 1800 C C . ALA A 1 220 ? 70.177 -71.631 -111.678 1.00 36.12 220 ALA A C 1
ATOM 1802 O O . ALA A 1 220 ? 69.188 -71.196 -112.260 1.00 36.12 220 ALA A O 1
ATOM 1803 N N . ALA A 1 221 ? 71.324 -70.909 -111.649 1.00 38.88 221 ALA A N 1
ATOM 1804 C CA . ALA A 1 221 ? 72.471 -70.844 -112.615 1.00 38.88 221 ALA A CA 1
ATOM 1805 C C . ALA A 1 221 ? 72.142 -70.238 -114.017 1.00 38.88 221 ALA A C 1
ATOM 1807 O O . ALA A 1 221 ? 71.110 -70.592 -114.565 1.00 38.88 221 ALA A O 1
ATOM 1808 N N . ALA A 1 222 ? 72.898 -69.336 -114.686 1.00 45.25 222 ALA A N 1
ATOM 1809 C CA . ALA A 1 222 ? 74.359 -69.189 -114.924 1.00 45.25 222 ALA A CA 1
ATOM 1810 C C . ALA A 1 222 ? 74.711 -67.771 -115.567 1.00 45.25 222 ALA A C 1
ATOM 1812 O O . ALA A 1 222 ? 73.781 -66.972 -115.675 1.00 45.25 222 ALA A O 1
ATOM 1813 N N . PRO A 1 223 ? 75.973 -67.408 -115.963 1.00 63.06 223 PRO A N 1
ATOM 1814 C CA . PRO A 1 223 ? 76.623 -66.106 -115.624 1.00 63.06 223 PRO A CA 1
ATOM 1815 C C . PRO A 1 223 ? 77.399 -65.307 -116.739 1.00 63.06 223 PRO A C 1
ATOM 1817 O O . PRO A 1 223 ? 77.493 -65.768 -117.871 1.00 63.06 223 PRO A O 1
ATOM 1820 N N . ALA A 1 224 ? 78.058 -64.196 -116.312 1.00 46.62 224 ALA A N 1
ATOM 1821 C CA . ALA A 1 224 ? 79.222 -63.435 -116.875 1.00 46.62 224 ALA A CA 1
ATOM 1822 C C . ALA A 1 224 ? 78.976 -62.527 -118.116 1.00 46.62 224 ALA A C 1
ATOM 1824 O O . ALA A 1 224 ? 78.094 -62.828 -118.905 1.00 46.62 224 ALA A O 1
ATOM 1825 N N . ALA A 1 225 ? 79.656 -61.395 -118.381 1.00 45.75 225 ALA A N 1
ATOM 1826 C CA . ALA A 1 225 ? 80.992 -60.863 -118.035 1.00 45.75 225 ALA A CA 1
ATOM 1827 C C . ALA A 1 225 ? 81.009 -59.311 -118.327 1.00 45.75 225 ALA A C 1
ATOM 1829 O O . ALA A 1 225 ? 80.164 -58.873 -119.106 1.00 45.75 225 ALA A O 1
ATOM 1830 N N . ASP A 1 226 ? 81.743 -58.438 -117.604 1.00 43.97 226 ASP A N 1
ATOM 1831 C CA . ASP A 1 226 ? 83.138 -57.965 -117.892 1.00 43.97 226 ASP A CA 1
ATOM 1832 C C . ASP A 1 226 ? 83.145 -56.774 -118.901 1.00 43.97 226 ASP A C 1
ATOM 1834 O O . ASP A 1 226 ? 82.363 -56.791 -119.843 1.00 43.97 226 ASP A O 1
ATOM 1838 N N . ASP A 1 227 ? 83.907 -55.677 -118.837 1.00 46.03 227 ASP A N 1
ATOM 1839 C CA . ASP A 1 227 ? 85.053 -55.251 -118.030 1.00 46.03 227 ASP A CA 1
ATOM 1840 C C . ASP A 1 227 ? 85.362 -53.754 -118.333 1.00 46.03 227 ASP A C 1
ATOM 1842 O O . ASP A 1 227 ? 84.948 -53.242 -119.376 1.00 46.03 227 ASP A O 1
ATOM 1846 N N . GLY A 1 228 ? 86.184 -53.105 -117.497 1.00 45.19 228 GLY A N 1
ATOM 1847 C CA . GLY A 1 228 ? 87.307 -52.289 -118.006 1.00 45.19 228 GLY A CA 1
ATOM 1848 C C . GLY A 1 228 ? 87.240 -50.747 -118.114 1.00 45.19 228 GLY A C 1
ATOM 1849 O O . GLY A 1 228 ? 86.777 -50.210 -119.117 1.00 45.19 228 GLY A O 1
ATOM 1850 N N . ASN A 1 229 ? 87.960 -50.121 -117.165 1.00 46.19 229 ASN A N 1
ATOM 1851 C CA . ASN A 1 229 ? 88.657 -48.809 -117.123 1.00 46.19 229 ASN A CA 1
ATOM 1852 C C . ASN A 1 229 ? 87.866 -47.502 -116.930 1.00 46.19 229 ASN A C 1
ATOM 1854 O O . ASN A 1 229 ? 87.253 -46.998 -117.893 1.00 46.19 229 ASN A O 1
#

Sequence (229 aa):
MSELRNKSLPKRVDQIPELKDFYNQYDELEVTPESRKAYQRMLEKLSDEERELLQHADNYYTVTIKNIGGLVMPVILKVLFEDGSERMIRLPAEIWVKNNQIARTSFASASPLRSIELDPHRETADANRDNNYFPPRLEPSRFQIYKANESRREAGNPMREARKREEEARKREEEAGKREEEAGKQEEGAQQSDEKTSQREEGKQKVDGRAAQRSAKRPAAAPAADDGN

Secondary structure (DSSP, 8-state):
-HHHHSTTSPPHHHH-GGG--GGGT--TT---HHHHHHHHHHHHHS-HHHHHHHH--PEEEEEEEE-SSS----EEEEEEETTS-EEEEEE-GGGGSS-SSEEEEEEEESSPEEEEEE-TT--S--S--TTSEES---PPPHHHHHHHHHHHHHS--HHHHHHHHHHHHHHHHHHHHHHHHHHHHHHHHHHHHHHHHHHHHGGGGSSTTSS------------------